Protein AF-A0A1F8SLE8-F1 (afdb_monomer_lite)

Sequence (257 aa):
MINSPIHPGHRVFILLFLVSILQPGIFSRSTKTYAHPLSWIRMNPLAKRTEYNPVQFARLENTQDTNQPTLLRYFTRLFGNDWLGADWVYIGLSDYRYPALDKNGQQLYVSDPLTGVKTAQWRYARFWTDPGPGLLKIGDTLWVWGFDAGAYTIYADSILVNLPVRVAPPADVTTSGNILSVMGQTLSILDAGGLKYTISVDPFTTFSFSAGEGLPRPREGLWLNISWLTGSTGLLGRYNGFHGAYHGILRLDFSRP

Structure (mmCIF, N/CA/C/O backbone):
data_AF-A0A1F8SLE8-F1
#
_entry.id   AF-A0A1F8SLE8-F1
#
loop_
_atom_site.group_PDB
_atom_site.id
_atom_site.type_symbol
_atom_site.label_atom_id
_atom_site.label_alt_id
_atom_site.label_comp_id
_atom_site.label_asym_id
_atom_site.label_entity_id
_atom_site.label_seq_id
_atom_site.pdbx_PDB_ins_code
_atom_site.Cartn_x
_atom_site.Cartn_y
_atom_site.Cartn_z
_atom_site.occupancy
_atom_site.B_iso_or_equiv
_atom_site.auth_seq_id
_atom_site.auth_comp_id
_atom_site.auth_asym_id
_atom_site.a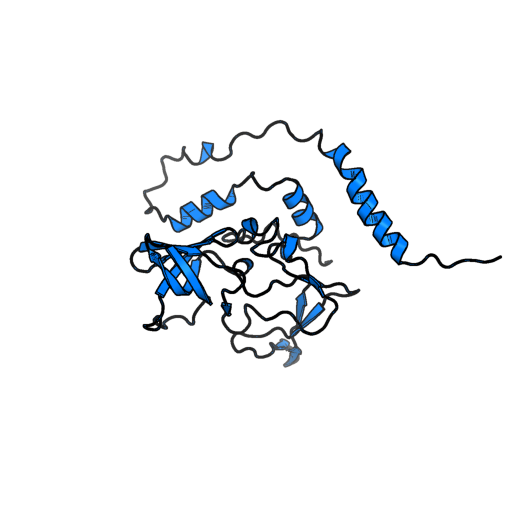uth_atom_id
_atom_site.pdbx_PDB_model_num
ATOM 1 N N . MET A 1 1 ? -53.608 12.449 22.627 1.00 39.53 1 MET A N 1
ATOM 2 C CA . MET A 1 1 ? -52.301 13.044 22.271 1.00 39.53 1 MET A CA 1
ATOM 3 C C . MET A 1 1 ? -51.453 11.938 21.668 1.00 39.53 1 MET A C 1
ATOM 5 O O . MET A 1 1 ? -51.150 10.987 22.374 1.00 39.53 1 MET A O 1
ATOM 9 N N . ILE A 1 2 ? -51.188 11.991 20.361 1.00 34.28 2 ILE A N 1
ATOM 10 C CA . ILE A 1 2 ? -50.414 10.975 19.633 1.00 34.28 2 ILE A CA 1
ATOM 11 C C . ILE A 1 2 ? -49.016 11.557 19.426 1.00 34.28 2 ILE A C 1
ATOM 13 O O . ILE A 1 2 ? -48.848 12.480 18.635 1.00 34.28 2 ILE A O 1
ATOM 17 N N . ASN A 1 3 ? -48.032 11.055 20.171 1.00 33.56 3 ASN A N 1
ATOM 18 C CA . ASN A 1 3 ? -46.626 11.385 19.956 1.00 33.56 3 ASN A CA 1
ATOM 19 C C . ASN A 1 3 ? -46.046 10.378 18.962 1.00 33.56 3 ASN A C 1
ATOM 21 O O . ASN A 1 3 ? -45.738 9.246 19.332 1.00 33.56 3 ASN A O 1
ATOM 25 N N . SER A 1 4 ? -45.910 10.784 17.701 1.00 33.31 4 SER A N 1
ATOM 26 C CA . SER A 1 4 ? -45.182 9.997 16.704 1.00 33.31 4 SER A CA 1
ATOM 27 C C . SER A 1 4 ? -43.675 10.053 16.989 1.00 33.31 4 SER A C 1
ATOM 29 O O . SER A 1 4 ? -43.129 11.150 17.143 1.00 33.31 4 SER A O 1
ATOM 31 N N . PRO A 1 5 ? -42.971 8.909 17.048 1.00 44.75 5 PRO A N 1
ATOM 32 C CA . PRO A 1 5 ? -41.527 8.891 17.213 1.00 44.75 5 PRO A CA 1
ATOM 33 C C . PRO A 1 5 ? -40.852 9.377 15.926 1.00 44.75 5 PRO A C 1
ATOM 35 O O . PRO A 1 5 ? -41.084 8.863 14.834 1.00 44.75 5 PRO A O 1
ATOM 38 N N . ILE A 1 6 ? -39.998 10.387 16.061 1.00 46.06 6 ILE A N 1
ATOM 39 C CA . ILE A 1 6 ? -39.170 10.891 14.964 1.00 46.06 6 ILE A CA 1
ATOM 40 C C . ILE A 1 6 ? -38.114 9.825 14.647 1.00 46.06 6 ILE A C 1
ATOM 42 O O . ILE A 1 6 ? -37.238 9.551 15.469 1.00 46.06 6 ILE A O 1
ATOM 46 N N . HIS A 1 7 ? -38.194 9.226 13.457 1.00 37.69 7 HIS A N 1
ATOM 47 C CA . HIS A 1 7 ? -37.245 8.210 13.008 1.00 37.69 7 HIS A CA 1
ATOM 48 C C . HIS A 1 7 ? -35.812 8.780 12.897 1.00 37.69 7 HIS A C 1
ATOM 50 O O . HIS A 1 7 ? -35.609 9.841 12.296 1.00 37.69 7 HIS A O 1
ATOM 56 N N . PRO A 1 8 ? -34.787 8.066 13.403 1.00 43.47 8 PRO A N 1
ATOM 57 C CA . PRO A 1 8 ? -33.395 8.531 13.419 1.00 43.47 8 PRO A CA 1
ATOM 58 C C . PRO A 1 8 ? -32.800 8.783 12.020 1.00 43.47 8 PRO A C 1
ATOM 60 O O . PRO A 1 8 ? -31.870 9.577 11.889 1.00 43.47 8 PRO A O 1
ATOM 63 N N . GLY A 1 9 ? -33.380 8.200 10.963 1.00 38.81 9 GLY A N 1
ATOM 64 C CA . GLY A 1 9 ? -32.944 8.406 9.576 1.00 38.81 9 GLY A CA 1
ATOM 65 C C . GLY A 1 9 ? -33.098 9.843 9.059 1.00 38.81 9 GLY A C 1
ATOM 66 O O . GLY A 1 9 ? -32.319 10.272 8.212 1.00 38.81 9 GLY A O 1
ATOM 67 N N . HIS A 1 10 ? -34.037 10.633 9.592 1.00 37.00 10 HIS A N 1
ATOM 68 C CA . HIS A 1 10 ? -34.233 12.022 9.147 1.00 37.00 10 HIS A CA 1
ATOM 69 C C . HIS A 1 10 ? -33.152 12.985 9.658 1.00 37.00 10 HIS A C 1
ATOM 71 O O . HIS A 1 10 ? -32.868 13.989 9.011 1.00 37.00 10 HIS A O 1
ATOM 77 N N . ARG A 1 11 ? -32.490 12.680 10.781 1.00 40.25 11 ARG A N 1
ATOM 78 C CA . ARG A 1 11 ? -31.466 13.570 11.360 1.00 40.25 11 ARG A CA 1
ATOM 79 C C . ARG A 1 11 ? -30.139 13.525 10.599 1.00 40.25 11 ARG A C 1
ATOM 81 O O . ARG A 1 11 ? -29.471 14.547 10.493 1.00 40.25 11 ARG A O 1
ATOM 88 N N . VAL A 1 12 ? -29.786 12.371 10.031 1.00 47.88 12 VAL A N 1
ATOM 89 C CA . VAL A 1 12 ? -28.541 12.197 9.261 1.00 47.88 12 VAL A CA 1
ATOM 90 C C . VAL A 1 12 ? -28.630 12.905 7.906 1.00 47.88 12 VAL A C 1
ATOM 92 O O . VAL A 1 12 ? -27.686 13.580 7.498 1.00 47.88 12 VAL A O 1
ATOM 95 N N . PHE A 1 13 ? -29.792 12.832 7.250 1.00 44.84 13 PHE A N 1
ATOM 96 C CA . PHE A 1 13 ? -30.024 13.509 5.972 1.00 44.84 13 PHE A CA 1
ATOM 97 C C . PHE A 1 13 ? -29.995 15.037 6.100 1.00 44.84 13 PHE A C 1
ATOM 99 O O . PHE A 1 13 ? -29.397 15.710 5.265 1.00 44.84 13 PHE A O 1
ATOM 106 N N . ILE A 1 14 ? -30.565 15.588 7.177 1.00 49.22 14 ILE A N 1
ATOM 107 C CA . ILE A 1 14 ? -30.554 17.035 7.439 1.00 49.22 14 ILE A CA 1
ATOM 108 C C . ILE A 1 14 ? -29.124 17.543 7.667 1.00 49.22 14 ILE A C 1
ATOM 110 O O . ILE A 1 14 ? -28.782 18.614 7.175 1.00 49.22 14 ILE A O 1
ATOM 114 N N . LEU A 1 15 ? -28.265 16.774 8.347 1.00 41.50 15 LEU A N 1
ATOM 115 C CA . LEU A 1 15 ? -26.885 17.185 8.623 1.00 41.50 15 LEU A CA 1
ATOM 116 C C . LEU A 1 15 ? -26.021 17.217 7.352 1.00 41.50 15 LEU A C 1
ATOM 118 O O . LEU A 1 15 ? -25.317 18.197 7.118 1.00 41.50 15 LEU A O 1
ATOM 122 N N . LEU A 1 16 ? -26.107 16.180 6.510 1.00 46.34 16 LEU A N 1
ATOM 123 C CA . LEU A 1 16 ? -25.377 16.125 5.238 1.00 46.34 16 LEU A CA 1
ATOM 124 C C . LEU A 1 16 ? -25.836 17.235 4.283 1.00 46.34 16 LEU A C 1
ATOM 126 O O . LEU A 1 16 ? -25.001 17.903 3.679 1.00 46.34 16 LEU A O 1
ATOM 130 N N . PHE A 1 17 ? -27.143 17.500 4.221 1.00 48.59 17 PHE A N 1
ATOM 131 C CA . PHE A 1 17 ? -27.716 18.540 3.366 1.00 48.59 17 PHE A CA 1
ATOM 132 C C . PHE A 1 17 ? -27.373 19.966 3.843 1.00 48.59 17 PHE A C 1
ATOM 134 O O . PHE A 1 17 ? -27.063 20.834 3.026 1.00 48.59 17 PHE A O 1
ATOM 141 N N . LEU A 1 18 ? -27.339 20.217 5.160 1.00 43.94 18 LEU A N 1
ATOM 142 C CA . LEU A 1 18 ? -26.910 21.507 5.726 1.00 43.94 18 LEU A CA 1
ATOM 143 C C . LEU A 1 18 ? -25.427 21.796 5.472 1.00 43.94 18 LEU A C 1
ATOM 145 O O . LEU A 1 18 ? -25.072 22.939 5.181 1.00 43.94 18 LEU A O 1
ATOM 149 N N . VAL A 1 19 ? -24.568 20.774 5.535 1.00 50.91 19 VAL A N 1
ATOM 150 C CA . VAL A 1 19 ? -23.141 20.915 5.204 1.00 50.91 19 VAL A CA 1
ATOM 151 C C . VAL A 1 19 ? -22.957 21.245 3.719 1.00 50.91 19 VAL A C 1
ATOM 153 O O . VAL A 1 19 ? -22.107 22.070 3.392 1.00 50.91 19 VAL A O 1
ATOM 156 N N . SER A 1 20 ? -23.785 20.693 2.826 1.00 52.31 20 SER A N 1
ATOM 157 C CA . SER A 1 20 ? -23.741 21.015 1.393 1.00 52.31 20 SER A CA 1
ATOM 158 C C . SER A 1 20 ? -24.215 22.440 1.067 1.00 52.31 20 SER A C 1
ATOM 160 O O . SER A 1 20 ? -23.665 23.070 0.167 1.00 52.31 20 SER A O 1
ATOM 162 N N . ILE A 1 21 ? -25.202 22.981 1.795 1.00 52.47 21 ILE A N 1
ATOM 163 C CA . ILE A 1 21 ? -25.779 24.313 1.513 1.00 52.47 21 ILE A CA 1
ATOM 164 C C . ILE A 1 21 ? -24.972 25.460 2.140 1.00 52.47 21 ILE A C 1
ATOM 166 O O . ILE A 1 21 ? -24.916 26.549 1.572 1.00 52.47 21 ILE A O 1
ATOM 170 N N . LEU A 1 22 ? -24.302 25.247 3.277 1.00 43.12 22 LEU A N 1
ATOM 171 C CA . LEU A 1 22 ? -23.530 26.303 3.955 1.00 43.12 22 LEU A CA 1
ATOM 172 C C . LEU A 1 22 ? -22.144 26.574 3.339 1.00 43.12 22 LEU A C 1
ATOM 174 O O . LEU A 1 22 ? -21.485 27.544 3.716 1.00 43.12 22 LEU A O 1
ATOM 178 N N . GLN A 1 23 ? -21.687 25.759 2.386 1.00 52.03 23 GLN A N 1
ATOM 179 C CA . GLN A 1 23 ? -20.335 25.866 1.832 1.00 52.03 23 GLN A CA 1
ATOM 180 C C . GLN A 1 23 ? -20.062 27.104 0.953 1.00 52.03 23 GLN A C 1
ATOM 182 O O . GLN A 1 23 ? -18.995 27.689 1.136 1.00 52.03 23 GLN A O 1
ATOM 187 N N . PRO A 1 24 ? -20.947 27.601 0.064 1.00 47.47 24 PRO A N 1
ATOM 188 C CA . PRO A 1 24 ? -20.568 28.675 -0.866 1.00 47.47 24 PRO A CA 1
ATOM 189 C C . PRO A 1 24 ? -20.239 30.023 -0.195 1.00 47.47 24 PRO A C 1
ATOM 191 O O . PRO A 1 24 ? -19.435 30.791 -0.719 1.00 47.47 24 PRO A O 1
ATOM 194 N N . GLY A 1 25 ? -20.821 30.319 0.975 1.00 39.56 25 GLY A N 1
ATOM 195 C CA . GLY A 1 25 ? -20.715 31.639 1.617 1.00 39.56 25 GLY A CA 1
ATOM 196 C C . GLY A 1 25 ? -19.370 31.942 2.289 1.00 39.56 25 GLY A C 1
ATOM 197 O O . GLY A 1 25 ? -19.003 33.106 2.439 1.00 39.56 25 GLY A O 1
ATOM 198 N N . ILE A 1 26 ? -18.604 30.916 2.671 1.00 47.62 26 ILE A N 1
ATOM 199 C CA . ILE A 1 26 ? -17.339 31.080 3.412 1.00 47.62 26 ILE A CA 1
ATOM 200 C C . ILE A 1 26 ? -16.136 31.215 2.452 1.00 47.62 26 ILE A C 1
ATOM 202 O O . ILE A 1 26 ? -15.128 31.834 2.797 1.00 47.62 26 ILE A O 1
ATOM 206 N N . PHE A 1 27 ? -16.246 30.724 1.212 1.00 44.50 27 PHE A N 1
ATOM 207 C CA . PHE A 1 27 ? -15.123 30.643 0.264 1.00 44.50 27 PHE A CA 1
ATOM 208 C C . PHE A 1 27 ? -14.735 31.957 -0.432 1.00 44.50 27 PHE A C 1
ATOM 210 O O . PHE A 1 27 ? -13.647 32.044 -0.996 1.00 44.50 27 PHE A O 1
ATOM 217 N N . SER A 1 28 ? -15.549 33.013 -0.360 1.00 42.19 28 SER A N 1
ATOM 218 C CA . SER A 1 28 ? -15.249 34.274 -1.060 1.00 42.19 28 SER A CA 1
ATOM 219 C C . SER A 1 28 ? -14.203 35.168 -0.365 1.00 42.19 28 SER A C 1
ATOM 221 O O . SER A 1 28 ? -13.836 36.199 -0.930 1.00 42.19 28 SER A O 1
ATOM 223 N N . ARG A 1 29 ? -13.725 34.845 0.849 1.00 40.16 29 ARG A N 1
ATOM 224 C CA . ARG A 1 29 ? -12.896 35.777 1.650 1.00 40.16 29 ARG A CA 1
ATOM 225 C C . ARG A 1 29 ? -11.402 35.445 1.798 1.00 40.16 29 ARG A C 1
ATOM 227 O O . ARG A 1 29 ? -10.699 36.285 2.346 1.00 40.16 29 ARG A O 1
ATOM 234 N N . SER A 1 30 ? -10.875 34.312 1.314 1.00 39.47 30 SER A N 1
ATOM 235 C CA . SER A 1 30 ? -9.497 33.884 1.667 1.00 39.47 30 SER A CA 1
ATOM 236 C C . SER A 1 30 ? -8.454 33.815 0.535 1.00 39.47 30 SER A C 1
ATOM 238 O O . SER A 1 30 ? -7.412 33.196 0.728 1.00 39.47 30 SER A O 1
ATOM 240 N N . THR A 1 31 ? -8.681 34.399 -0.644 1.00 42.25 31 THR A N 1
ATOM 241 C CA . THR A 1 31 ? -7.819 34.173 -1.831 1.00 42.25 31 THR A CA 1
ATOM 242 C C . THR A 1 31 ? -6.819 35.282 -2.168 1.00 42.25 31 THR A C 1
ATOM 244 O O . THR A 1 31 ? -6.331 35.333 -3.295 1.00 42.25 31 THR A O 1
ATOM 247 N N . LYS A 1 32 ? -6.445 36.169 -1.238 1.00 37.06 32 LYS A N 1
ATOM 248 C CA . LYS A 1 32 ? -5.417 37.187 -1.526 1.00 37.06 32 LYS A CA 1
ATOM 249 C C . LYS A 1 32 ? -4.181 37.009 -0.640 1.00 37.06 32 LYS A C 1
ATOM 251 O O . LYS A 1 32 ? -4.291 36.968 0.577 1.00 37.06 32 LYS A O 1
ATOM 256 N N . THR A 1 33 ? -3.036 36.925 -1.331 1.00 39.56 33 THR A N 1
ATOM 257 C CA . THR A 1 33 ? -1.616 36.920 -0.913 1.00 39.56 33 THR A CA 1
ATOM 258 C C . THR A 1 33 ? -1.008 35.646 -0.318 1.00 39.56 33 THR A C 1
ATOM 260 O O . THR A 1 33 ? -1.096 35.441 0.882 1.00 39.56 33 THR A O 1
ATOM 263 N N . TYR A 1 34 ? -0.242 34.902 -1.136 1.00 36.03 34 TYR A N 1
ATOM 264 C CA . TYR A 1 34 ? 0.979 34.201 -0.700 1.00 36.03 34 TYR A CA 1
ATOM 265 C C . TYR A 1 34 ? 2.045 34.210 -1.812 1.00 36.03 34 TYR A C 1
ATOM 267 O O . TYR A 1 34 ? 1.779 33.823 -2.947 1.00 36.03 34 TYR A O 1
ATOM 275 N N . ALA A 1 35 ? 3.244 34.692 -1.471 1.00 36.69 35 ALA A N 1
ATOM 276 C CA . ALA A 1 35 ? 4.451 34.640 -2.294 1.00 36.69 35 ALA A CA 1
ATOM 277 C C . ALA A 1 35 ? 5.092 33.237 -2.252 1.00 36.69 35 ALA A C 1
ATOM 279 O O . ALA A 1 35 ? 4.948 32.520 -1.263 1.00 36.69 35 ALA A O 1
ATOM 280 N N . HIS A 1 36 ? 5.814 32.854 -3.314 1.00 37.88 36 HIS A N 1
ATOM 281 C CA . HIS A 1 36 ? 6.444 31.533 -3.458 1.00 37.88 36 HIS A CA 1
ATOM 282 C C . HIS A 1 36 ? 7.513 31.260 -2.366 1.00 37.88 36 HIS A C 1
ATOM 284 O O . HIS A 1 36 ? 8.513 31.986 -2.305 1.00 37.88 36 HIS A O 1
ATOM 290 N N . PRO A 1 37 ? 7.383 30.182 -1.565 1.00 42.16 37 PRO A N 1
ATOM 291 C CA . PRO A 1 37 ? 8.273 29.887 -0.432 1.00 42.16 37 PRO A CA 1
ATOM 292 C C . PRO A 1 37 ? 9.642 29.277 -0.807 1.00 42.16 37 PRO A C 1
ATOM 294 O O . PRO A 1 37 ? 10.468 29.037 0.069 1.00 42.16 37 PRO A O 1
ATOM 297 N N . LEU A 1 38 ? 9.926 29.041 -2.096 1.00 38.22 38 LEU A N 1
ATOM 298 C CA . LEU A 1 38 ? 11.199 28.461 -2.574 1.00 38.22 38 LEU A CA 1
ATOM 299 C C . LEU A 1 38 ? 12.291 29.484 -2.908 1.00 38.22 38 LEU A C 1
ATOM 301 O O . LEU A 1 38 ? 13.415 29.104 -3.240 1.00 38.22 38 LEU A O 1
ATOM 305 N N . SER A 1 39 ? 11.999 30.781 -2.815 1.00 42.62 39 SER A N 1
ATOM 306 C CA . SER A 1 39 ? 12.971 31.833 -3.136 1.00 42.62 39 SER A CA 1
ATOM 307 C C . SER A 1 39 ? 14.147 31.902 -2.146 1.00 42.62 39 SER A C 1
ATOM 309 O O . SER A 1 39 ? 15.202 32.424 -2.496 1.00 42.62 39 SER A O 1
ATOM 311 N N . TRP A 1 40 ? 14.022 31.311 -0.952 1.00 38.53 40 TRP A N 1
ATOM 312 C CA . TRP A 1 40 ? 15.033 31.398 0.113 1.00 38.53 40 TRP A CA 1
ATOM 313 C C . TRP A 1 40 ? 16.092 30.287 0.075 1.00 38.53 40 TRP A C 1
ATOM 315 O O . TRP A 1 40 ? 17.215 30.490 0.531 1.00 38.53 40 TRP A O 1
ATOM 325 N N . ILE A 1 41 ? 15.784 29.126 -0.517 1.00 43.50 41 ILE A N 1
ATOM 326 C CA . ILE A 1 41 ? 16.711 27.975 -0.563 1.00 43.50 41 ILE A CA 1
ATOM 327 C C . ILE A 1 41 ? 17.833 28.186 -1.600 1.00 43.50 41 ILE A C 1
ATOM 329 O O . ILE A 1 41 ? 18.896 27.579 -1.506 1.00 43.50 41 ILE A O 1
ATOM 333 N N . ARG A 1 42 ? 17.663 29.117 -2.548 1.00 45.03 42 ARG A N 1
ATOM 334 C CA . ARG A 1 42 ? 18.683 29.447 -3.561 1.00 45.03 42 ARG A CA 1
ATOM 335 C C . ARG A 1 42 ? 19.787 30.398 -3.072 1.00 45.03 42 ARG A C 1
ATOM 337 O O . ARG A 1 42 ? 20.698 30.685 -3.840 1.00 45.03 42 ARG A O 1
ATOM 344 N N . MET A 1 43 ? 19.728 30.890 -1.831 1.00 33.00 43 MET A N 1
ATOM 345 C CA . MET A 1 43 ? 20.603 31.968 -1.339 1.00 33.00 43 MET A CA 1
ATOM 346 C C . MET A 1 43 ? 21.496 31.575 -0.152 1.00 33.00 43 MET A C 1
ATOM 348 O O . MET A 1 43 ? 21.823 32.431 0.665 1.00 33.00 43 MET A O 1
ATOM 352 N N . ASN A 1 44 ? 21.920 30.311 -0.035 1.00 34.56 44 ASN A N 1
ATOM 353 C CA . ASN A 1 44 ? 22.912 29.936 0.980 1.00 34.56 44 ASN A CA 1
ATOM 354 C C . ASN A 1 44 ? 24.265 29.550 0.339 1.00 34.56 44 ASN A C 1
ATOM 356 O O . ASN A 1 44 ? 24.418 28.415 -0.114 1.00 34.56 44 ASN A O 1
ATOM 360 N N . PRO A 1 45 ? 25.262 30.458 0.297 1.00 40.59 45 PRO A N 1
ATOM 361 C CA . PRO A 1 45 ? 26.569 30.201 -0.314 1.00 40.59 45 PRO A CA 1
ATOM 362 C C . PRO A 1 45 ? 27.491 29.288 0.518 1.00 40.59 45 PRO A C 1
ATOM 364 O O . PRO A 1 45 ? 28.616 29.024 0.102 1.00 40.59 45 PRO A O 1
ATOM 367 N N . LEU A 1 46 ? 27.050 28.807 1.690 1.00 37.50 46 LEU A N 1
ATOM 368 C CA . LEU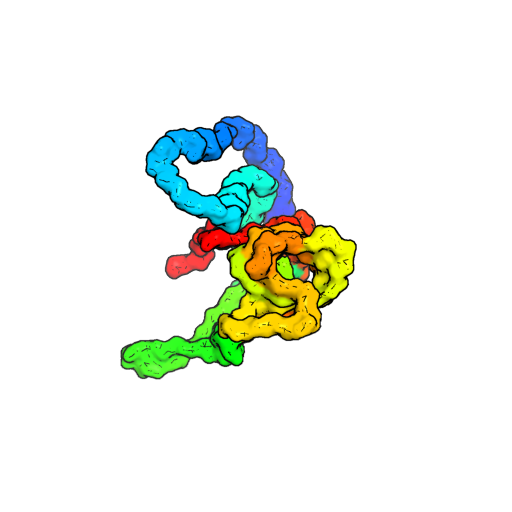 A 1 46 ? 27.885 28.060 2.645 1.00 37.50 46 LEU A CA 1
ATOM 369 C C . LEU A 1 46 ? 27.599 26.549 2.716 1.00 37.50 46 LEU A C 1
ATOM 371 O O . LEU A 1 46 ? 28.282 25.831 3.449 1.00 37.50 46 LEU A O 1
ATOM 375 N N . ALA A 1 47 ? 26.636 26.029 1.951 1.00 43.38 47 ALA A N 1
ATOM 376 C CA . ALA A 1 47 ? 26.389 24.590 1.891 1.00 43.38 47 ALA A CA 1
ATOM 377 C C . ALA A 1 47 ? 27.467 23.905 1.030 1.00 43.38 47 ALA A C 1
ATOM 379 O O . ALA A 1 47 ? 27.399 23.887 -0.199 1.00 43.38 47 ALA A O 1
ATOM 380 N N . LYS A 1 48 ? 28.497 23.352 1.685 1.00 41.47 48 LYS A N 1
ATOM 381 C CA . LYS A 1 48 ? 29.486 22.460 1.059 1.00 41.47 48 LYS A CA 1
ATOM 382 C C . LYS A 1 48 ? 28.764 21.380 0.247 1.00 41.47 48 LYS A C 1
ATOM 384 O O . LYS A 1 48 ? 27.879 20.718 0.784 1.00 41.47 48 LYS A O 1
ATOM 389 N N . ARG A 1 49 ? 29.193 21.209 -1.014 1.00 44.41 49 ARG A N 1
ATOM 390 C CA . ARG A 1 49 ? 28.803 20.155 -1.971 1.00 44.41 49 ARG A CA 1
ATOM 391 C C . ARG A 1 49 ? 28.658 18.795 -1.277 1.00 44.41 49 ARG A C 1
ATOM 393 O O . ARG A 1 49 ? 29.616 18.040 -1.174 1.00 44.41 49 ARG A O 1
ATOM 400 N N . THR A 1 50 ? 27.464 18.503 -0.786 1.00 44.69 50 THR A N 1
ATOM 401 C CA . THR A 1 50 ? 27.028 17.150 -0.455 1.00 44.69 50 THR A CA 1
ATOM 402 C C . THR A 1 50 ? 26.433 16.610 -1.744 1.00 44.69 50 THR A C 1
ATOM 404 O O . THR A 1 50 ? 25.668 17.316 -2.404 1.00 44.69 50 THR A O 1
ATOM 407 N N . GLU A 1 51 ? 26.874 15.428 -2.165 1.00 51.62 51 GLU A N 1
ATOM 408 C CA . GLU A 1 51 ? 26.420 14.823 -3.413 1.00 51.62 51 GLU A CA 1
ATOM 409 C C . GLU A 1 51 ? 24.894 14.784 -3.475 1.00 51.62 51 GLU A C 1
ATOM 411 O O . GLU A 1 51 ? 24.190 14.451 -2.521 1.00 51.62 51 GLU A O 1
ATOM 416 N N . TYR A 1 52 ? 24.407 15.213 -4.627 1.00 49.72 52 TYR A N 1
ATOM 417 C CA . TYR A 1 52 ? 23.010 15.429 -4.926 1.00 49.72 52 TYR A CA 1
ATOM 418 C C . TYR A 1 52 ? 22.285 14.078 -4.922 1.00 49.72 52 TYR A C 1
ATOM 420 O O . TYR A 1 52 ? 22.433 13.305 -5.864 1.00 49.72 52 TYR A O 1
ATOM 428 N N . ASN A 1 53 ? 21.521 13.764 -3.869 1.00 61.00 53 ASN A N 1
ATOM 429 C CA . ASN A 1 53 ? 20.688 12.563 -3.854 1.00 61.00 53 ASN A CA 1
ATOM 430 C C . ASN A 1 53 ? 19.327 12.884 -4.506 1.00 61.00 53 ASN A C 1
ATOM 432 O O . ASN A 1 53 ? 18.486 13.525 -3.864 1.00 61.00 53 ASN A O 1
ATOM 436 N N . PRO A 1 54 ? 19.064 12.436 -5.748 1.00 55.34 54 PRO A N 1
ATOM 437 C CA . PRO A 1 54 ? 17.806 12.717 -6.439 1.00 55.34 54 PRO A CA 1
ATOM 438 C C . PRO A 1 54 ? 16.580 12.183 -5.684 1.00 55.34 54 PRO A C 1
ATOM 440 O O . PRO A 1 54 ? 15.503 12.757 -5.808 1.00 55.34 54 PRO A O 1
ATOM 443 N N . VAL A 1 55 ? 16.732 11.153 -4.840 1.00 55.06 55 VAL A N 1
ATOM 444 C CA . VAL A 1 55 ? 15.658 10.649 -3.966 1.00 55.06 55 VAL A CA 1
ATOM 445 C C . VAL A 1 55 ? 15.323 11.664 -2.870 1.00 55.06 55 VAL A C 1
ATOM 447 O O . VAL A 1 55 ? 14.158 11.851 -2.537 1.00 55.06 55 VAL A O 1
ATOM 450 N N . GLN A 1 56 ? 16.317 12.361 -2.314 1.00 50.78 56 GLN A N 1
ATOM 451 C CA . GLN A 1 56 ? 16.088 13.399 -1.301 1.00 50.78 56 GLN A CA 1
ATOM 452 C C . GLN A 1 56 ? 15.506 14.683 -1.901 1.00 50.78 56 GLN A C 1
ATOM 454 O O . GLN A 1 56 ? 14.682 15.329 -1.262 1.00 50.78 56 GLN A O 1
ATOM 459 N N . PHE A 1 57 ? 15.881 15.033 -3.133 1.00 51.22 57 PHE A N 1
ATOM 460 C CA . PHE A 1 57 ? 15.316 16.193 -3.826 1.00 51.22 57 PHE A CA 1
ATOM 461 C C . PHE A 1 57 ? 13.869 15.946 -4.278 1.00 51.22 57 PHE A C 1
ATOM 463 O O . PHE A 1 57 ? 12.999 16.768 -3.994 1.00 51.22 57 PHE A O 1
ATOM 470 N N . ALA A 1 58 ? 13.577 14.768 -4.843 1.00 53.81 58 ALA A N 1
ATOM 471 C CA . ALA A 1 58 ? 12.206 14.339 -5.123 1.00 53.81 58 ALA A CA 1
ATOM 472 C C . ALA A 1 58 ? 11.342 14.302 -3.847 1.00 53.81 58 ALA A C 1
ATOM 474 O O . ALA A 1 58 ? 10.171 14.669 -3.884 1.00 53.81 58 ALA A O 1
ATOM 475 N N . ARG A 1 59 ? 11.924 13.938 -2.690 1.00 51.00 59 ARG A N 1
ATOM 476 C CA . ARG A 1 59 ? 11.252 14.050 -1.381 1.00 51.00 59 ARG A CA 1
ATOM 477 C C . ARG A 1 59 ? 10.919 15.499 -1.005 1.00 51.00 59 ARG A C 1
ATOM 479 O O . ARG A 1 59 ? 9.883 15.707 -0.392 1.00 51.00 59 ARG A O 1
ATOM 486 N N . LEU A 1 60 ? 11.756 16.485 -1.344 1.00 42.84 60 LEU A N 1
ATOM 487 C CA . LEU A 1 60 ? 11.542 17.897 -0.993 1.00 42.84 60 LEU A CA 1
ATOM 488 C C . LEU A 1 60 ? 10.534 18.597 -1.919 1.00 42.84 60 LEU A C 1
ATOM 490 O O . LEU A 1 60 ? 9.650 19.293 -1.422 1.00 42.84 60 LEU A O 1
ATOM 494 N N . GLU A 1 61 ? 10.592 18.382 -3.235 1.00 44.72 61 GLU A N 1
ATOM 495 C CA . GLU A 1 61 ? 9.643 19.000 -4.182 1.00 44.72 61 GLU A CA 1
ATOM 496 C C . GLU A 1 61 ? 8.194 18.540 -3.950 1.00 44.72 61 GLU A C 1
ATOM 498 O O . GLU A 1 61 ? 7.270 19.346 -4.040 1.00 44.72 61 GLU A O 1
ATOM 503 N N . ASN A 1 62 ? 7.989 17.286 -3.533 1.00 48.53 62 ASN A N 1
ATOM 504 C CA . ASN A 1 62 ? 6.657 16.737 -3.252 1.00 48.53 62 ASN A CA 1
ATOM 505 C C . ASN A 1 62 ? 6.029 17.272 -1.943 1.00 48.53 62 ASN A C 1
ATOM 507 O O . ASN A 1 62 ? 4.820 17.177 -1.739 1.00 48.53 62 ASN A O 1
ATOM 511 N N . THR A 1 63 ? 6.830 17.839 -1.028 1.00 46.03 63 THR A N 1
ATOM 512 C CA . THR A 1 63 ? 6.340 18.317 0.285 1.00 46.03 63 THR A CA 1
ATOM 513 C C . THR A 1 63 ? 5.707 19.703 0.267 1.00 46.03 63 THR A C 1
ATOM 515 O O . THR A 1 63 ? 5.002 20.060 1.211 1.00 46.03 63 THR A O 1
ATOM 518 N N . GLN A 1 64 ? 5.933 20.493 -0.781 1.00 46.12 64 GLN A N 1
ATOM 519 C CA . GLN A 1 64 ? 5.545 21.906 -0.813 1.00 46.12 64 GLN A CA 1
ATOM 520 C C . GLN A 1 64 ? 4.305 22.193 -1.657 1.00 46.12 64 GLN A C 1
ATOM 522 O O . GLN A 1 64 ? 4.021 23.351 -1.990 1.00 46.12 64 GLN A O 1
ATOM 527 N N . ASP A 1 65 ? 3.551 21.146 -1.989 1.00 48.06 65 ASP A N 1
ATOM 528 C CA . ASP A 1 65 ? 2.499 21.261 -2.974 1.00 48.06 65 ASP A CA 1
ATOM 529 C C . ASP A 1 65 ? 1.258 21.942 -2.385 1.00 48.06 65 ASP A C 1
ATOM 531 O O . ASP A 1 65 ? 0.321 21.357 -1.837 1.00 48.06 65 ASP A O 1
ATOM 535 N N . THR A 1 66 ? 1.254 23.259 -2.565 1.00 50.28 66 THR A N 1
ATOM 536 C CA . THR A 1 66 ? 0.149 24.187 -2.307 1.00 50.28 66 THR A CA 1
ATOM 537 C C . THR A 1 66 ? -1.041 23.905 -3.253 1.00 50.28 66 THR A C 1
ATOM 539 O O . THR A 1 66 ? -2.060 24.589 -3.196 1.00 50.28 66 THR A O 1
ATOM 542 N N . ASN A 1 67 ? -0.950 22.851 -4.069 1.00 55.09 67 ASN A N 1
ATOM 543 C CA . ASN A 1 67 ? -1.847 22.487 -5.160 1.00 55.09 67 ASN A CA 1
ATOM 544 C C . ASN A 1 67 ? -2.936 21.467 -4.793 1.00 55.09 67 ASN A C 1
ATOM 546 O O . ASN A 1 67 ? -3.739 21.101 -5.652 1.00 55.09 67 ASN A O 1
ATOM 550 N N . GLN A 1 68 ? -3.026 21.011 -3.536 1.00 59.50 68 GLN A N 1
ATOM 551 C CA . GLN A 1 68 ? -4.181 20.203 -3.132 1.00 59.50 68 GLN A CA 1
ATOM 552 C C . GLN A 1 68 ? -5.478 21.017 -3.278 1.00 59.50 68 GLN A C 1
ATOM 554 O O . GLN A 1 68 ? -5.554 22.114 -2.703 1.00 59.50 68 GLN A O 1
ATOM 559 N N . PRO A 1 69 ? -6.507 20.491 -3.978 1.00 66.31 69 PRO A N 1
ATOM 560 C CA . PRO A 1 69 ? -7.800 21.151 -4.094 1.00 66.31 69 PRO A CA 1
ATOM 561 C C . PRO A 1 69 ? -8.350 21.497 -2.710 1.00 66.31 69 PRO A C 1
ATOM 563 O O . PRO A 1 69 ? -8.277 20.687 -1.786 1.00 66.31 69 PRO A O 1
ATOM 566 N N . THR A 1 70 ? -8.936 22.683 -2.554 1.00 72.19 70 THR A N 1
ATOM 567 C CA . THR A 1 70 ? -9.442 23.172 -1.258 1.00 72.19 70 THR A CA 1
ATOM 568 C C . THR A 1 70 ? -10.413 22.195 -0.590 1.00 72.19 70 THR A C 1
ATOM 570 O O . THR A 1 70 ? -10.410 22.051 0.632 1.00 72.19 70 THR A O 1
ATOM 573 N N . LEU A 1 71 ? -11.198 21.474 -1.395 1.00 66.44 71 LEU A N 1
ATOM 574 C CA . LEU A 1 71 ? -12.112 20.436 -0.928 1.00 66.44 71 LEU A CA 1
ATOM 575 C C . LEU A 1 71 ? -11.375 19.278 -0.232 1.00 66.44 71 LEU A C 1
ATOM 577 O O . LEU A 1 71 ? -11.799 18.848 0.836 1.00 66.44 71 LEU A O 1
ATOM 581 N N . LEU A 1 72 ? -10.243 18.822 -0.784 1.00 65.56 72 LEU A N 1
ATOM 582 C CA . LEU A 1 72 ? -9.428 17.757 -0.193 1.00 65.56 72 LEU A CA 1
ATOM 583 C C . LEU A 1 72 ? -8.923 18.179 1.189 1.00 65.56 72 LEU A C 1
ATOM 585 O O . LEU A 1 72 ? -9.121 17.459 2.159 1.00 65.56 72 LEU A O 1
ATOM 589 N N . ARG A 1 73 ? -8.405 19.408 1.304 1.00 69.19 73 ARG A N 1
ATOM 590 C CA . ARG A 1 73 ? -7.962 19.974 2.590 1.00 69.19 73 ARG A CA 1
ATOM 591 C C . ARG A 1 73 ? -9.080 20.005 3.635 1.00 69.19 73 ARG A C 1
ATOM 593 O O . ARG A 1 73 ? -8.818 19.800 4.818 1.00 69.19 73 ARG A O 1
ATOM 600 N N . TYR A 1 74 ? -10.318 20.272 3.216 1.00 69.56 74 TYR A N 1
ATOM 601 C CA . TYR A 1 74 ? -11.476 20.272 4.110 1.00 69.56 74 TYR A CA 1
ATOM 602 C C . TYR A 1 74 ? -11.811 18.862 4.617 1.00 69.56 74 TYR A C 1
ATOM 604 O O . TYR A 1 74 ? -11.962 18.676 5.823 1.00 69.56 74 TYR A O 1
ATOM 612 N N . PHE A 1 75 ? -11.859 17.863 3.730 1.00 66.19 75 PHE A N 1
ATOM 613 C CA . PHE A 1 75 ? -12.099 16.467 4.118 1.00 66.19 75 PHE A CA 1
ATOM 614 C C . PHE A 1 75 ? -10.993 15.918 5.025 1.00 66.19 75 PHE A C 1
ATOM 616 O O . PHE A 1 75 ? -11.280 15.368 6.084 1.00 66.19 75 PHE A O 1
ATOM 623 N N . THR A 1 76 ? -9.735 16.164 4.673 1.00 67.81 76 THR A N 1
ATOM 624 C CA . THR A 1 76 ? -8.540 15.886 5.481 1.00 67.81 76 THR A CA 1
ATOM 625 C C . THR A 1 76 ? -8.639 16.491 6.888 1.00 67.81 76 THR A C 1
ATOM 627 O O . THR A 1 76 ? -8.291 15.855 7.878 1.00 67.81 76 THR A O 1
ATOM 630 N N . ARG A 1 77 ? -9.177 17.710 7.016 1.00 69.00 77 ARG A N 1
ATOM 631 C CA . ARG A 1 77 ? -9.390 18.348 8.323 1.00 69.00 77 ARG A CA 1
ATOM 632 C C . ARG A 1 77 ? -10.524 17.708 9.131 1.00 69.00 77 ARG A C 1
ATOM 634 O O . ARG A 1 77 ? -10.442 17.693 10.354 1.00 69.00 77 ARG A O 1
ATOM 641 N N . LEU A 1 78 ? -11.584 17.239 8.475 1.00 66.44 78 LEU A N 1
ATOM 642 C CA . LEU A 1 78 ? -12.754 16.657 9.141 1.00 66.44 78 LEU A CA 1
ATOM 643 C C . LEU A 1 78 ? -12.539 15.210 9.587 1.00 66.44 78 LEU A C 1
ATOM 645 O O . LEU A 1 78 ? -12.952 14.844 10.683 1.00 66.44 78 LEU A O 1
ATOM 649 N N . PHE A 1 79 ? -11.930 14.392 8.732 1.00 65.75 79 PHE A N 1
ATOM 650 C CA . PHE A 1 79 ? -11.852 12.940 8.911 1.00 65.75 79 PHE A CA 1
ATOM 651 C C . PHE A 1 79 ? -10.461 12.460 9.341 1.00 65.75 79 PHE A C 1
ATOM 653 O O . PHE A 1 79 ? -10.248 11.262 9.507 1.00 65.75 79 PHE A O 1
ATOM 660 N N . GLY A 1 80 ? -9.522 13.388 9.540 1.00 67.75 80 GLY A N 1
ATOM 661 C CA . GLY A 1 80 ? -8.113 13.065 9.720 1.00 67.75 80 GLY A CA 1
ATOM 662 C C . GLY A 1 80 ? -7.477 12.657 8.395 1.00 67.75 80 GLY A C 1
ATOM 663 O O . GLY A 1 80 ? -7.999 12.959 7.326 1.00 67.75 80 GLY A O 1
ATOM 664 N N . ASN A 1 81 ? -6.340 11.973 8.456 1.00 63.31 81 ASN A N 1
ATOM 665 C CA . ASN A 1 81 ? -5.575 11.599 7.255 1.00 63.31 81 ASN A CA 1
ATOM 666 C C . ASN A 1 81 ? -5.625 10.116 6.944 1.00 63.31 81 ASN A C 1
ATOM 668 O O . ASN A 1 81 ? -5.234 9.703 5.857 1.00 63.31 81 ASN A O 1
ATOM 672 N N . ASP A 1 82 ? -6.192 9.351 7.869 1.00 60.28 82 ASP A N 1
ATOM 673 C CA . ASP A 1 82 ? -6.264 7.897 7.821 1.00 60.28 82 ASP A CA 1
ATOM 674 C C . ASP A 1 82 ? -7.233 7.384 6.738 1.00 60.28 82 ASP A C 1
ATOM 676 O O . ASP A 1 82 ? -7.303 6.185 6.492 1.00 60.28 82 ASP A O 1
ATOM 680 N N . TRP A 1 83 ? -7.988 8.276 6.084 1.00 64.81 83 TRP A N 1
ATOM 681 C CA . TRP A 1 83 ? -8.920 7.934 5.002 1.00 64.81 83 TRP A CA 1
ATOM 682 C C . TRP A 1 83 ? -8.316 8.086 3.598 1.00 64.81 83 TRP A C 1
ATOM 684 O O . TRP A 1 83 ? -8.933 7.652 2.625 1.00 64.81 83 TRP A O 1
ATOM 694 N N . LEU A 1 84 ? -7.143 8.712 3.452 1.00 66.88 84 LEU A N 1
ATOM 695 C CA . LEU A 1 84 ? -6.530 8.920 2.138 1.00 66.88 84 LEU A CA 1
ATOM 696 C C . LEU A 1 84 ? -6.016 7.585 1.596 1.00 66.88 84 LEU A C 1
ATOM 698 O O . LEU A 1 84 ? -5.115 6.986 2.174 1.00 66.88 84 LEU A O 1
ATOM 702 N N . GLY A 1 85 ? -6.632 7.122 0.508 1.00 70.62 85 GLY A N 1
ATOM 703 C CA . GLY A 1 85 ? -6.412 5.792 -0.059 1.00 70.62 85 GLY A CA 1
ATOM 704 C C . GLY A 1 85 ? -7.372 4.715 0.448 1.00 70.62 85 GLY A C 1
ATOM 705 O O . GLY A 1 85 ? -7.285 3.585 -0.014 1.00 70.62 85 GLY A O 1
ATOM 706 N N . ALA A 1 86 ? -8.298 5.027 1.362 1.00 78.69 86 ALA A N 1
ATOM 707 C CA . ALA A 1 86 ? -9.278 4.056 1.841 1.00 78.69 86 ALA A CA 1
ATOM 708 C C . ALA A 1 86 ? -10.203 3.571 0.714 1.00 78.69 86 ALA A C 1
ATOM 710 O O . ALA A 1 86 ? -10.652 4.338 -0.121 1.00 78.69 86 ALA A O 1
ATOM 711 N N . ASP A 1 87 ? -10.568 2.305 0.729 1.00 82.25 87 ASP A N 1
ATOM 712 C CA . ASP A 1 87 ? -11.591 1.725 -0.139 1.00 82.25 87 ASP A CA 1
ATOM 713 C C . ASP A 1 87 ? -12.894 1.472 0.614 1.00 82.25 87 ASP A C 1
ATOM 715 O O . ASP A 1 87 ? -13.953 1.308 0.009 1.00 82.25 87 ASP A O 1
ATOM 719 N N . TRP A 1 88 ? -12.842 1.480 1.945 1.00 84.44 88 TRP A N 1
ATOM 720 C CA . TRP A 1 88 ? -13.964 1.159 2.807 1.00 84.44 88 TRP A CA 1
ATOM 721 C C . TRP A 1 88 ? -14.002 2.041 4.056 1.00 84.44 88 TRP A C 1
ATOM 723 O O . TRP A 1 88 ? -12.968 2.430 4.600 1.00 84.44 88 TRP A O 1
ATOM 733 N N . VAL A 1 89 ? -15.212 2.298 4.552 1.00 86.31 89 VAL A N 1
ATOM 734 C CA . VAL A 1 89 ? -15.486 2.992 5.819 1.00 86.31 89 VAL A CA 1
ATOM 735 C C . VAL A 1 89 ? -16.328 2.104 6.715 1.00 86.31 89 VAL A C 1
ATOM 737 O O . VAL A 1 89 ? -17.349 1.575 6.285 1.00 86.31 89 VAL A O 1
ATOM 740 N N . TYR A 1 90 ? -15.941 1.981 7.974 1.00 84.50 90 TYR A N 1
ATOM 741 C CA . TYR A 1 90 ? -16.718 1.312 8.998 1.00 84.50 90 TYR A CA 1
ATOM 742 C C . TYR A 1 90 ? -17.831 2.222 9.523 1.00 84.50 90 TYR A C 1
ATOM 744 O O . TYR A 1 90 ? -17.594 3.373 9.896 1.00 84.50 90 TYR A O 1
ATOM 752 N N . ILE A 1 91 ? -19.044 1.681 9.607 1.00 83.56 91 ILE A N 1
ATOM 753 C CA . ILE A 1 91 ? -20.213 2.358 10.168 1.00 83.56 91 ILE A CA 1
ATOM 754 C C . ILE A 1 91 ? -20.662 1.589 11.410 1.00 83.56 91 ILE A C 1
ATOM 756 O O . ILE A 1 91 ? -21.372 0.590 11.326 1.00 83.56 91 ILE A O 1
ATOM 760 N N . GLY A 1 92 ? -20.278 2.078 12.585 1.00 84.56 92 GLY A N 1
ATOM 761 C CA . GLY A 1 92 ? -20.723 1.532 13.862 1.00 84.56 92 GLY A CA 1
ATOM 762 C C . GLY A 1 92 ? -20.597 2.544 14.993 1.00 84.56 92 GLY A C 1
ATOM 763 O O . GLY A 1 92 ? -19.994 3.602 14.836 1.00 84.56 92 GLY A O 1
ATOM 764 N N . LEU A 1 93 ? -21.207 2.225 16.135 1.00 80.81 93 LEU A N 1
ATOM 765 C CA . LEU A 1 93 ? -21.247 3.120 17.301 1.00 80.81 93 LEU A CA 1
ATOM 766 C C . LEU A 1 93 ? -19.908 3.202 18.055 1.00 80.81 93 LEU A C 1
ATOM 768 O O . LEU A 1 93 ? -19.695 4.142 18.815 1.00 80.81 93 LEU A O 1
ATOM 772 N N . SER A 1 94 ? -19.018 2.230 17.853 1.00 82.44 94 SER A N 1
ATOM 773 C CA . SER A 1 94 ? -17.674 2.166 18.437 1.00 82.44 94 SER A CA 1
ATOM 774 C C . SER A 1 94 ? -16.641 1.883 17.356 1.00 82.44 94 SER A C 1
ATOM 776 O O . SER A 1 94 ? -16.993 1.321 16.326 1.00 82.44 94 SER A O 1
ATOM 778 N N . ASP A 1 95 ? -15.369 2.181 17.605 1.00 81.19 95 ASP A N 1
ATOM 779 C CA . ASP A 1 95 ? -14.298 1.829 16.670 1.00 81.19 95 ASP A CA 1
ATOM 780 C C . ASP A 1 95 ? -14.238 0.311 16.447 1.00 81.19 95 ASP A C 1
ATOM 782 O O . ASP A 1 95 ? -14.400 -0.476 17.388 1.00 81.19 95 ASP A O 1
ATOM 786 N N . TYR A 1 96 ? -14.014 -0.109 15.200 1.00 84.69 96 TYR A N 1
ATOM 787 C CA . TYR A 1 96 ? -13.800 -1.520 14.905 1.00 84.69 96 TYR A CA 1
ATOM 788 C C . TYR A 1 96 ? -12.436 -1.932 15.455 1.00 84.69 96 TYR A C 1
ATOM 790 O O . TYR A 1 96 ? -11.442 -1.255 15.196 1.00 84.69 96 TYR A O 1
ATOM 798 N N . ARG A 1 97 ? -12.381 -3.036 16.205 1.00 89.12 97 ARG A N 1
ATOM 799 C CA . ARG A 1 97 ? -11.144 -3.553 16.802 1.00 89.12 97 ARG A CA 1
ATOM 800 C C . ARG A 1 97 ? -10.789 -4.918 16.232 1.00 89.12 97 ARG A C 1
ATOM 802 O O . ARG A 1 97 ? -11.665 -5.761 16.066 1.00 89.12 97 ARG A O 1
ATOM 809 N N . TYR A 1 98 ? -9.506 -5.153 16.005 1.00 86.75 98 TYR A N 1
ATOM 810 C CA . TYR A 1 98 ? -8.980 -6.434 15.539 1.00 86.75 98 TYR A CA 1
ATOM 811 C C . TYR A 1 98 ? -7.637 -6.745 16.216 1.00 86.75 98 TYR A C 1
ATOM 813 O O . TYR A 1 98 ? -6.981 -5.823 16.714 1.00 86.75 98 TYR A O 1
ATOM 821 N N . PRO A 1 99 ? -7.229 -8.025 16.307 1.00 90.69 99 PRO A N 1
ATOM 822 C CA . PRO A 1 99 ? -5.981 -8.397 16.964 1.00 90.69 99 PRO A CA 1
ATOM 823 C C . PRO A 1 99 ? -4.786 -7.674 16.338 1.00 90.69 99 PRO A C 1
ATOM 825 O O . PRO A 1 99 ? -4.625 -7.666 15.117 1.00 90.69 99 PRO A O 1
ATOM 828 N N . ALA A 1 100 ? -3.931 -7.070 17.164 1.00 89.06 100 ALA A N 1
ATOM 829 C CA . ALA A 1 100 ? -2.656 -6.556 16.684 1.00 89.06 100 ALA A CA 1
ATOM 830 C C . ALA A 1 100 ? -1.739 -7.745 16.374 1.00 89.06 100 ALA A C 1
ATOM 832 O O . ALA A 1 100 ? -1.480 -8.556 17.260 1.00 89.06 100 ALA A O 1
ATOM 833 N N . LEU A 1 101 ? -1.265 -7.849 15.132 1.00 89.62 101 LEU A N 1
ATOM 834 C CA . LEU A 1 101 ? -0.397 -8.943 14.695 1.00 89.62 101 LEU A CA 1
ATOM 835 C C . LEU A 1 101 ? 1.068 -8.495 14.619 1.00 89.62 101 LEU A C 1
ATOM 837 O O . LEU A 1 101 ? 1.353 -7.331 14.316 1.00 89.62 101 LEU A O 1
ATOM 841 N N . ASP A 1 102 ? 1.983 -9.418 14.903 1.00 87.19 102 ASP A N 1
ATOM 842 C CA . ASP A 1 102 ? 3.418 -9.264 14.676 1.00 87.19 102 ASP A CA 1
ATOM 843 C C . ASP A 1 102 ? 3.798 -9.574 13.212 1.00 87.19 102 ASP A C 1
ATOM 845 O O . ASP A 1 102 ? 2.946 -9.872 12.371 1.00 87.19 102 ASP A O 1
ATOM 849 N N . LYS A 1 103 ? 5.101 -9.525 12.905 1.00 82.94 103 LYS A N 1
ATOM 850 C CA . LYS A 1 103 ? 5.636 -9.836 11.565 1.00 82.94 103 LYS A CA 1
ATOM 851 C C . LYS A 1 103 ? 5.464 -11.300 11.145 1.00 82.94 103 LYS A C 1
ATOM 853 O O . LYS A 1 103 ? 5.724 -11.627 9.996 1.00 82.94 103 LYS A O 1
ATOM 858 N N . ASN A 1 104 ? 5.071 -12.179 12.061 1.00 85.62 104 ASN A N 1
ATOM 859 C CA . ASN A 1 104 ? 4.799 -13.591 11.810 1.00 85.62 104 ASN A CA 1
ATOM 860 C C . ASN A 1 104 ? 3.287 -13.876 11.782 1.00 85.62 104 ASN A C 1
ATOM 862 O O . ASN A 1 104 ? 2.882 -15.034 11.699 1.00 85.62 104 ASN A O 1
ATOM 866 N N . GLY A 1 105 ? 2.444 -12.841 11.886 1.00 85.62 105 GLY A N 1
ATOM 867 C CA . GLY A 1 105 ? 0.992 -12.980 11.959 1.00 85.62 105 GLY A CA 1
ATOM 868 C C . GLY A 1 105 ? 0.469 -13.465 13.315 1.00 85.62 105 GLY A C 1
ATOM 869 O O . GLY A 1 105 ? -0.701 -13.826 13.414 1.00 85.62 105 GLY A O 1
AT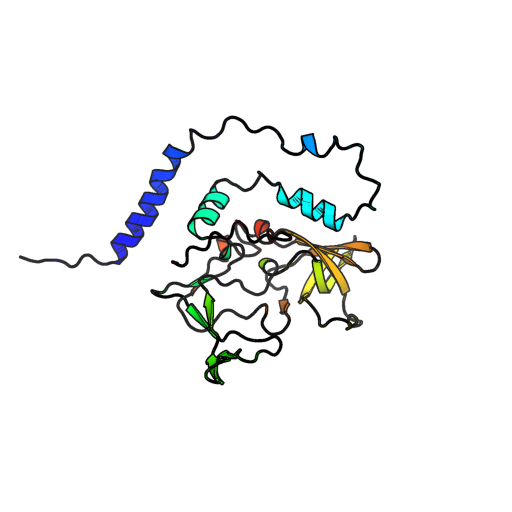OM 870 N N . GLN A 1 106 ? 1.295 -13.488 14.362 1.00 92.25 106 GLN A N 1
ATOM 871 C CA . GLN A 1 106 ? 0.883 -13.880 15.709 1.00 92.25 106 GLN A CA 1
ATOM 872 C C . GLN A 1 106 ? 0.317 -12.691 16.483 1.00 92.25 106 GLN A C 1
ATOM 874 O O . GLN A 1 106 ? 0.774 -11.558 16.335 1.00 92.25 106 GLN A O 1
ATOM 879 N N . GLN A 1 107 ? -0.674 -12.948 17.341 1.00 95.00 107 GLN A N 1
ATOM 880 C CA . GLN A 1 107 ? -1.254 -11.905 18.181 1.00 95.00 107 GLN A CA 1
ATOM 881 C C . GLN A 1 107 ? -0.216 -11.357 19.168 1.00 95.00 107 GLN A C 1
ATOM 883 O O . GLN A 1 107 ? 0.432 -12.103 19.903 1.00 95.00 107 GLN A O 1
ATOM 888 N N . LEU A 1 108 ? -0.089 -10.033 19.204 1.00 94.19 108 LEU A N 1
ATOM 889 C CA . LEU A 1 108 ? 0.794 -9.322 20.113 1.00 94.19 108 LEU A CA 1
ATOM 890 C C . LEU A 1 108 ? 0.199 -9.275 21.521 1.00 94.19 108 LEU A C 1
ATOM 892 O O . LEU A 1 108 ? -0.957 -8.891 21.726 1.00 94.19 108 LEU A O 1
ATOM 896 N N . TYR A 1 109 ? 1.039 -9.598 22.499 1.00 96.56 109 TYR A N 1
ATOM 897 C CA . TYR A 1 109 ? 0.743 -9.455 23.918 1.00 96.56 109 TYR A CA 1
ATOM 898 C C . TYR A 1 109 ? 1.770 -8.531 24.557 1.00 96.56 109 TYR A C 1
ATOM 900 O O . TYR A 1 109 ? 2.969 -8.667 24.315 1.00 96.56 109 TYR A O 1
ATOM 908 N N . VAL A 1 110 ? 1.306 -7.622 25.408 1.00 96.38 110 VAL A N 1
ATOM 909 C CA . VAL A 1 110 ? 2.177 -6.797 26.251 1.00 96.38 110 VAL A CA 1
ATOM 910 C C . VAL A 1 110 ? 2.106 -7.345 27.666 1.00 96.38 110 VAL A C 1
ATOM 912 O O . VAL A 1 110 ? 1.018 -7.494 28.225 1.00 96.38 110 VAL A O 1
ATOM 915 N N . SER A 1 111 ? 3.267 -7.690 28.218 1.00 97.00 111 SER A N 1
ATOM 916 C CA . SER A 1 111 ? 3.391 -8.107 29.611 1.00 97.00 111 SER A CA 1
ATOM 917 C C . SER A 1 111 ? 3.589 -6.877 30.481 1.00 97.00 111 SER A C 1
ATOM 919 O O . SER A 1 111 ? 4.504 -6.093 30.235 1.00 97.00 111 SER A O 1
ATOM 921 N N . ASP A 1 112 ? 2.763 -6.730 31.507 1.00 95.38 112 ASP A N 1
ATOM 922 C CA . ASP A 1 112 ? 3.004 -5.759 32.569 1.00 95.38 112 ASP A CA 1
ATOM 923 C C . ASP A 1 112 ? 4.286 -6.161 33.335 1.00 95.38 112 ASP A C 1
ATOM 925 O O . ASP A 1 112 ? 4.391 -7.315 33.767 1.00 95.38 112 ASP A O 1
ATOM 929 N N . PRO A 1 113 ? 5.281 -5.264 33.482 1.00 94.06 113 PRO A N 1
ATOM 930 C CA . PRO A 1 113 ? 6.540 -5.576 34.155 1.00 94.06 113 PRO A CA 1
ATOM 931 C C . PRO A 1 113 ? 6.399 -5.789 35.669 1.00 94.06 113 PRO A C 1
ATOM 933 O O . PRO A 1 113 ? 7.260 -6.433 36.262 1.00 94.06 113 PRO A O 1
ATOM 936 N N . LEU A 1 114 ? 5.348 -5.260 36.303 1.00 96.25 114 LEU A N 1
ATOM 937 C CA . LEU A 1 114 ? 5.124 -5.383 37.745 1.00 96.25 114 LEU A CA 1
ATOM 938 C C . LEU A 1 114 ? 4.322 -6.638 38.088 1.00 96.25 114 LEU A C 1
ATOM 940 O O . LEU A 1 114 ? 4.629 -7.321 39.060 1.00 96.25 114 LEU A O 1
ATOM 944 N N . THR A 1 115 ? 3.290 -6.940 37.300 1.00 96.88 115 THR A N 1
ATOM 945 C CA . THR A 1 115 ? 2.356 -8.040 37.599 1.00 96.88 115 THR A CA 1
ATOM 946 C C . THR A 1 115 ? 2.618 -9.305 36.784 1.00 96.88 115 THR A C 1
ATOM 948 O O . THR A 1 115 ? 2.126 -10.374 37.137 1.00 96.88 115 THR A O 1
ATOM 951 N N . GLY A 1 116 ? 3.364 -9.208 35.678 1.00 96.38 116 GLY A N 1
ATOM 952 C CA . GLY A 1 116 ? 3.576 -10.310 34.735 1.00 96.38 116 GLY A CA 1
ATOM 953 C C . GLY A 1 116 ? 2.333 -10.682 33.916 1.00 96.38 116 GLY A C 1
ATOM 954 O O . GLY A 1 116 ? 2.372 -11.637 33.136 1.00 96.38 116 GLY A O 1
ATOM 955 N N . VAL A 1 117 ? 1.220 -9.955 34.070 1.00 97.88 117 VAL A N 1
ATOM 956 C CA . VAL A 1 117 ? -0.023 -10.229 33.344 1.00 97.88 117 VAL A CA 1
ATOM 957 C C . VAL A 1 117 ? 0.143 -9.834 31.879 1.00 97.88 117 VAL A C 1
ATOM 959 O O . VAL A 1 117 ? 0.525 -8.709 31.554 1.00 97.88 117 VAL A O 1
ATOM 962 N N . LYS A 1 118 ? -0.171 -10.768 30.977 1.00 97.25 118 LYS A N 1
ATOM 963 C CA . LYS A 1 118 ? -0.156 -10.539 29.529 1.00 97.25 118 LYS A CA 1
ATOM 964 C C . LYS A 1 118 ? -1.502 -9.999 29.064 1.00 97.2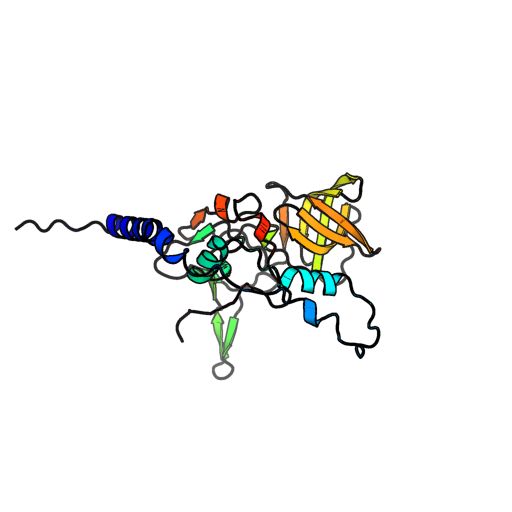5 118 LYS A C 1
ATOM 966 O O . LYS A 1 118 ? -2.528 -10.654 29.226 1.00 97.25 118 LYS A O 1
ATOM 971 N N . THR A 1 119 ? -1.488 -8.836 28.426 1.00 97.31 119 THR A N 1
ATOM 972 C CA . THR A 1 119 ? -2.672 -8.211 27.829 1.00 97.31 119 THR A CA 1
ATOM 973 C C . THR A 1 119 ? -2.593 -8.268 26.310 1.00 97.31 119 THR A C 1
ATOM 975 O O . THR A 1 119 ? -1.594 -7.872 25.705 1.00 97.31 119 THR A O 1
ATOM 978 N N . ALA A 1 120 ? -3.649 -8.795 25.688 1.00 96.50 120 ALA A N 1
ATOM 979 C CA . ALA A 1 120 ? -3.777 -8.826 24.237 1.00 96.50 120 ALA A CA 1
ATOM 980 C C . ALA A 1 120 ? -3.869 -7.399 23.687 1.00 96.50 120 ALA A C 1
ATOM 982 O O . ALA A 1 120 ? -4.693 -6.604 24.145 1.00 96.50 120 ALA A O 1
ATOM 983 N N . GLN A 1 121 ? -3.044 -7.090 22.692 1.00 96.19 121 GLN A N 1
ATOM 984 C CA . GLN A 1 121 ? -3.077 -5.802 22.013 1.00 96.19 121 GLN A CA 1
ATOM 985 C C . GLN A 1 121 ? -4.091 -5.822 20.869 1.00 96.19 121 GLN A C 1
ATOM 987 O O . GLN A 1 121 ? -4.211 -6.801 20.125 1.00 96.19 121 GLN A O 1
ATOM 992 N N . TRP A 1 122 ? -4.805 -4.709 20.719 1.00 91.25 122 TRP A N 1
ATOM 993 C CA . TRP A 1 122 ? -5.825 -4.514 19.694 1.00 91.25 122 TRP A CA 1
ATOM 994 C C . TRP A 1 122 ? -5.460 -3.315 18.833 1.00 91.25 122 TRP A C 1
ATOM 996 O O . TRP A 1 122 ? -4.987 -2.296 19.336 1.00 91.25 122 TRP A O 1
ATOM 1006 N N . ARG A 1 123 ? -5.701 -3.433 17.531 1.00 85.25 123 ARG A N 1
ATOM 1007 C CA . ARG A 1 123 ? -5.708 -2.305 16.606 1.00 85.25 123 ARG A CA 1
ATOM 1008 C C . ARG A 1 123 ? -7.138 -1.846 16.399 1.00 85.25 123 ARG A C 1
ATOM 1010 O O . ARG A 1 123 ? -8.058 -2.661 16.408 1.00 85.25 123 ARG A O 1
ATOM 1017 N N . TYR A 1 124 ? -7.296 -0.548 16.186 1.00 85.94 124 TYR A N 1
ATOM 1018 C CA . TYR A 1 124 ? -8.579 0.080 15.916 1.00 85.94 124 TYR A CA 1
ATOM 1019 C C . TYR A 1 124 ? -8.570 0.646 14.500 1.00 85.94 124 TYR A C 1
ATOM 1021 O O . TYR A 1 124 ? -7.550 1.172 14.055 1.00 85.94 124 TYR A O 1
ATOM 1029 N N . ALA A 1 125 ? -9.683 0.519 13.785 1.00 82.25 125 ALA A N 1
ATOM 1030 C CA . ALA A 1 125 ? -9.836 1.060 12.443 1.00 82.25 125 ALA A CA 1
ATOM 1031 C C . ALA A 1 125 ? -11.241 1.626 12.225 1.00 82.25 125 ALA A C 1
ATOM 1033 O O . ALA A 1 125 ? -12.237 1.113 12.734 1.00 82.25 125 ALA A O 1
ATOM 1034 N N . ARG A 1 126 ? -11.298 2.686 11.418 1.00 83.00 126 ARG A N 1
ATOM 1035 C CA . ARG A 1 126 ? -12.537 3.242 10.849 1.00 83.00 126 ARG A CA 1
ATOM 1036 C C . ARG A 1 126 ? -12.553 3.197 9.333 1.00 83.00 126 ARG A C 1
ATOM 1038 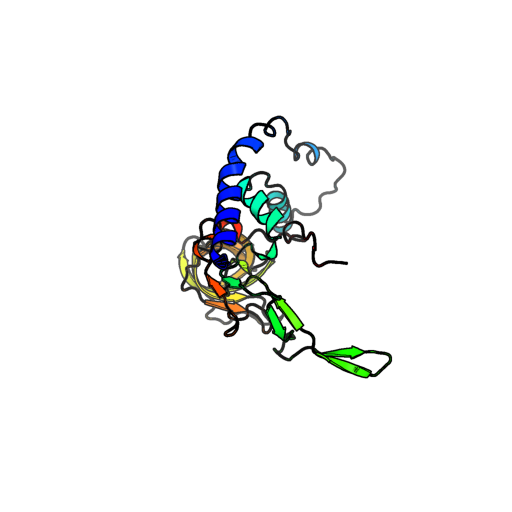O O . ARG A 1 126 ? -13.617 3.229 8.736 1.00 83.00 126 ARG A O 1
ATOM 1045 N N . PHE A 1 127 ? -11.379 3.131 8.727 1.00 84.38 127 PHE A N 1
ATOM 1046 C CA . PHE A 1 127 ? -11.191 3.086 7.293 1.00 84.38 127 PHE A CA 1
ATOM 1047 C C . PHE A 1 127 ? -10.359 1.855 6.966 1.00 84.38 127 PHE A C 1
ATOM 1049 O O . PHE A 1 127 ? -9.544 1.415 7.781 1.00 84.38 127 PHE A O 1
ATOM 1056 N N . TRP A 1 128 ? -10.593 1.290 5.793 1.00 85.06 128 TRP A N 1
ATOM 1057 C CA . TRP A 1 128 ? -9.802 0.193 5.263 1.00 85.06 128 TRP A CA 1
ATOM 1058 C C . TRP A 1 128 ? -9.477 0.474 3.810 1.00 85.06 128 TRP A C 1
ATOM 1060 O O . TRP A 1 128 ? -10.306 1.041 3.110 1.00 85.06 128 TRP A O 1
ATOM 1070 N N . THR A 1 129 ? -8.306 0.066 3.353 1.00 84.38 129 THR A N 1
ATOM 1071 C CA . THR A 1 129 ? -7.906 0.102 1.944 1.00 84.38 129 THR A CA 1
ATOM 1072 C C . THR A 1 129 ? -7.564 -1.313 1.520 1.00 84.38 129 THR A C 1
ATOM 1074 O O . THR A 1 129 ? -6.983 -2.064 2.313 1.00 84.38 129 THR A O 1
ATOM 1077 N N . ASP A 1 130 ? -7.992 -1.709 0.327 1.00 85.19 130 ASP A N 1
ATOM 1078 C CA . ASP A 1 130 ? -7.578 -3.001 -0.195 1.00 85.19 130 ASP A CA 1
ATOM 1079 C C . ASP A 1 130 ? -6.081 -2.934 -0.566 1.00 85.19 130 ASP A C 1
ATOM 1081 O O . ASP A 1 130 ? -5.560 -1.859 -0.881 1.00 85.19 130 ASP A O 1
ATOM 1085 N N . PRO A 1 131 ? -5.339 -4.052 -0.480 1.00 88.19 131 PRO A N 1
ATOM 1086 C CA . PRO A 1 131 ? -3.917 -4.066 -0.803 1.00 88.19 131 PRO A CA 1
ATOM 1087 C C . PRO A 1 131 ? -3.646 -3.484 -2.196 1.00 88.19 131 PRO A C 1
ATOM 1089 O O . PRO A 1 131 ? -4.129 -4.006 -3.197 1.00 88.19 131 PRO A O 1
ATOM 1092 N N . GLY A 1 132 ? -2.878 -2.394 -2.254 1.00 89.00 132 GLY A N 1
ATOM 1093 C CA . GLY A 1 132 ? -2.726 -1.626 -3.485 1.00 89.00 132 GLY A CA 1
ATOM 1094 C C . GLY A 1 132 ? -1.720 -0.478 -3.395 1.00 89.00 132 GLY A C 1
ATOM 1095 O O . GLY A 1 132 ? -1.009 -0.343 -2.393 1.00 89.00 132 GLY A O 1
ATOM 1096 N N . PRO A 1 133 ? -1.682 0.401 -4.417 1.00 88.38 133 PRO A N 1
ATOM 1097 C CA . PRO A 1 133 ? -0.741 1.521 -4.492 1.00 88.38 133 PRO A CA 1
ATOM 1098 C C . PRO A 1 133 ? -0.807 2.481 -3.306 1.00 88.38 133 PRO A C 1
ATOM 1100 O O . PRO A 1 133 ? 0.213 3.036 -2.918 1.00 88.38 133 PRO A O 1
ATOM 1103 N N . GLY A 1 134 ? -1.991 2.661 -2.712 1.00 83.25 134 GLY A N 1
ATOM 1104 C CA . GLY A 1 134 ? -2.189 3.549 -1.560 1.00 83.25 134 GLY A CA 1
ATOM 1105 C C . GLY A 1 134 ? -1.579 3.051 -0.248 1.00 83.25 134 GLY A C 1
ATOM 1106 O O . GLY A 1 134 ? -1.648 3.753 0.753 1.00 83.25 134 GLY A O 1
ATOM 1107 N N . LEU A 1 135 ? -1.004 1.845 -0.224 1.00 84.62 135 LEU A N 1
ATOM 1108 C CA . LEU A 1 135 ? -0.244 1.330 0.920 1.00 84.62 135 LEU A CA 1
ATOM 1109 C C . LEU A 1 135 ? 1.274 1.422 0.725 1.00 84.62 135 LEU A C 1
ATOM 1111 O O . LEU A 1 135 ? 2.026 1.142 1.661 1.00 84.62 135 LEU A O 1
ATOM 1115 N N . LEU A 1 136 ? 1.726 1.787 -0.474 1.00 88.19 136 LEU A N 1
ATOM 1116 C CA . LEU A 1 136 ? 3.137 1.822 -0.829 1.00 88.19 136 LEU A CA 1
ATOM 1117 C C . LEU A 1 136 ? 3.807 3.094 -0.312 1.00 88.19 136 LEU A C 1
ATOM 1119 O O . LEU A 1 136 ? 3.269 4.194 -0.444 1.00 88.19 136 LEU A O 1
ATOM 1123 N N . LYS A 1 137 ? 5.026 2.976 0.212 1.00 86.88 137 LYS A N 1
ATOM 1124 C CA . LYS A 1 137 ? 5.811 4.115 0.698 1.00 86.88 137 LYS A CA 1
ATOM 1125 C C . LYS A 1 137 ? 7.006 4.371 -0.208 1.00 86.88 137 LYS A C 1
ATOM 1127 O O . LYS A 1 137 ? 7.638 3.458 -0.733 1.00 86.88 137 LYS A O 1
ATOM 1132 N N . ILE A 1 138 ? 7.363 5.646 -0.357 1.00 88.50 138 ILE A N 1
ATOM 1133 C CA . ILE A 1 138 ? 8.586 6.032 -1.070 1.00 88.50 138 ILE A CA 1
ATOM 1134 C C . ILE A 1 138 ? 9.792 5.395 -0.369 1.00 88.50 138 ILE A C 1
ATOM 1136 O O . ILE A 1 138 ? 10.032 5.630 0.817 1.00 88.50 138 ILE A O 1
ATOM 1140 N N . GLY A 1 139 ? 10.591 4.654 -1.129 1.00 90.25 139 GLY A N 1
ATOM 1141 C CA . GLY A 1 139 ? 11.743 3.903 -0.646 1.00 90.25 139 GLY A CA 1
ATOM 1142 C C . GLY A 1 139 ? 11.469 2.432 -0.337 1.00 90.25 139 GLY A C 1
ATOM 1143 O O . GLY A 1 139 ? 12.446 1.715 -0.137 1.00 90.25 139 GLY A O 1
ATOM 1144 N N . ASP A 1 140 ? 10.211 1.977 -0.342 1.00 90.94 140 ASP A N 1
ATOM 1145 C CA . ASP A 1 140 ? 9.905 0.545 -0.278 1.00 90.94 140 ASP A CA 1
ATOM 1146 C C . ASP A 1 140 ? 10.547 -0.169 -1.474 1.00 90.94 140 ASP A C 1
ATOM 1148 O O . ASP A 1 140 ? 10.606 0.373 -2.583 1.00 90.94 140 ASP A O 1
ATOM 1152 N N . THR A 1 141 ? 11.031 -1.388 -1.251 1.00 93.88 141 THR A N 1
ATOM 1153 C CA . THR A 1 141 ? 11.572 -2.236 -2.318 1.00 93.88 141 THR A CA 1
ATOM 1154 C C . THR A 1 141 ? 10.463 -3.111 -2.885 1.00 93.88 141 THR A C 1
ATOM 1156 O O . THR A 1 141 ? 9.750 -3.780 -2.130 1.00 93.88 141 THR A O 1
ATOM 1159 N N . LEU A 1 142 ? 10.349 -3.123 -4.213 1.00 96.00 142 LEU A N 1
ATOM 1160 C CA . LEU A 1 142 ? 9.374 -3.903 -4.964 1.00 96.00 142 LEU A CA 1
ATOM 1161 C C . LEU A 1 142 ? 10.049 -4.980 -5.809 1.00 96.00 142 LEU A C 1
ATOM 1163 O O . LEU A 1 142 ? 11.085 -4.726 -6.430 1.00 96.00 142 LEU A O 1
ATOM 1167 N N . TRP A 1 143 ? 9.403 -6.141 -5.896 1.00 97.12 143 TRP A N 1
ATOM 1168 C CA . TRP A 1 143 ? 9.547 -7.065 -7.022 1.00 97.12 143 TRP A CA 1
ATOM 1169 C C . TRP A 1 143 ? 8.274 -7.021 -7.849 1.00 97.12 143 TRP A C 1
ATOM 1171 O O . TRP A 1 143 ? 7.176 -7.110 -7.299 1.00 97.12 143 TRP A O 1
ATOM 1181 N N . VAL A 1 144 ? 8.431 -6.856 -9.157 1.00 97.75 144 VAL A N 1
ATOM 1182 C CA . VAL A 1 144 ? 7.323 -6.686 -10.092 1.00 97.75 144 VAL A CA 1
ATOM 1183 C C . VAL A 1 144 ? 7.380 -7.802 -11.125 1.00 97.75 144 VAL A C 1
ATOM 1185 O O . VAL A 1 144 ? 8.382 -7.950 -11.828 1.00 97.75 144 VAL A O 1
ATOM 1188 N N . TRP A 1 145 ? 6.287 -8.550 -11.230 1.00 98.38 145 TRP A N 1
ATOM 1189 C CA . TRP A 1 145 ? 6.012 -9.467 -12.331 1.00 98.38 145 TRP A CA 1
ATOM 1190 C C . TRP A 1 145 ? 5.007 -8.816 -13.264 1.00 98.38 145 TRP A C 1
ATOM 1192 O O . TRP A 1 145 ? 4.024 -8.220 -12.816 1.00 98.38 145 TRP A O 1
ATOM 1202 N N . GLY A 1 146 ? 5.251 -8.935 -14.560 1.00 97.94 146 GLY A N 1
ATOM 1203 C CA . GLY A 1 146 ? 4.357 -8.380 -15.558 1.00 97.94 146 GLY A CA 1
ATOM 1204 C C . GLY A 1 146 ? 4.963 -8.317 -16.947 1.00 97.94 146 GLY A C 1
ATOM 1205 O O . GLY A 1 146 ? 6.034 -8.871 -17.218 1.00 97.94 146 GLY A O 1
ATOM 1206 N N . PHE A 1 147 ? 4.271 -7.595 -17.817 1.00 97.56 147 PHE A N 1
ATOM 1207 C CA . PHE A 1 147 ? 4.622 -7.422 -19.216 1.00 97.56 147 PHE A CA 1
ATOM 1208 C C . PHE A 1 147 ? 5.450 -6.147 -19.427 1.00 97.56 147 PHE A C 1
ATOM 1210 O O . PHE A 1 147 ? 4.996 -5.043 -19.118 1.00 97.56 147 PHE A O 1
ATOM 1217 N N . ASP A 1 148 ? 6.660 -6.294 -19.975 1.00 97.56 148 ASP A N 1
ATOM 1218 C CA . ASP A 1 148 ? 7.488 -5.163 -20.406 1.00 97.56 148 ASP A CA 1
ATOM 1219 C C . ASP A 1 148 ? 6.973 -4.626 -21.749 1.00 97.56 148 ASP A C 1
ATOM 1221 O O . ASP A 1 148 ? 7.036 -5.297 -22.780 1.00 97.56 148 ASP A O 1
ATOM 1225 N N . ALA A 1 149 ? 6.453 -3.401 -21.730 1.00 97.44 149 ALA A N 1
ATOM 1226 C CA . ALA A 1 149 ? 5.957 -2.707 -22.912 1.00 97.44 149 ALA A CA 1
ATOM 1227 C C . ALA A 1 149 ? 7.054 -1.917 -23.649 1.00 97.44 149 ALA A C 1
ATOM 1229 O O . ALA A 1 149 ? 6.772 -1.234 -24.637 1.00 97.44 149 ALA A O 1
ATOM 1230 N N . GLY A 1 150 ? 8.302 -2.001 -23.185 1.00 95.19 150 GLY A N 1
ATOM 1231 C CA . GLY A 1 150 ? 9.433 -1.235 -23.682 1.00 95.19 150 GLY A CA 1
ATOM 1232 C C . GLY A 1 150 ? 9.520 0.157 -23.059 1.00 95.19 150 GLY A C 1
ATOM 1233 O O . GLY A 1 150 ? 8.694 0.570 -22.245 1.00 95.19 150 GLY A O 1
ATOM 1234 N N . ALA A 1 151 ? 10.571 0.898 -23.428 1.00 95.44 151 ALA A N 1
ATOM 1235 C CA . ALA A 1 151 ? 10.839 2.250 -22.921 1.00 95.44 151 ALA A CA 1
ATOM 1236 C C . ALA A 1 151 ? 10.783 2.357 -21.379 1.00 95.44 151 ALA A C 1
ATOM 1238 O O . ALA A 1 151 ? 10.310 3.356 -20.836 1.00 95.44 151 ALA A O 1
ATOM 1239 N N . TYR A 1 152 ? 11.262 1.320 -20.682 1.00 97.25 152 TYR A N 1
ATOM 1240 C CA . TYR A 1 152 ? 11.242 1.216 -19.219 1.00 97.25 152 TYR A CA 1
ATOM 1241 C C . TYR A 1 152 ? 9.830 1.280 -18.610 1.00 97.25 152 TYR A C 1
ATOM 1243 O O . TYR A 1 152 ? 9.655 1.770 -17.494 1.00 97.25 152 TYR A O 1
ATOM 1251 N N . THR A 1 153 ? 8.815 0.808 -19.336 1.00 98.06 153 THR A N 1
ATOM 1252 C CA . THR A 1 153 ? 7.422 0.768 -18.878 1.00 98.06 153 THR A CA 1
ATOM 1253 C C . THR A 1 153 ? 6.958 -0.671 -18.715 1.00 98.06 153 THR A C 1
ATOM 1255 O O . THR A 1 153 ? 7.036 -1.462 -19.648 1.00 98.06 153 THR A O 1
ATOM 1258 N N . ILE A 1 154 ? 6.445 -1.002 -17.533 1.00 98.31 154 ILE A N 1
ATOM 1259 C CA . ILE A 1 154 ? 6.003 -2.355 -17.189 1.00 98.31 154 ILE A CA 1
ATOM 1260 C C . ILE A 1 154 ? 4.548 -2.303 -16.743 1.00 98.31 154 ILE A C 1
ATOM 1262 O O . ILE A 1 154 ? 4.197 -1.528 -15.852 1.00 98.31 154 ILE A O 1
ATOM 1266 N N . TYR A 1 155 ? 3.713 -3.143 -17.345 1.00 98.12 155 TYR A N 1
ATOM 1267 C CA . TYR A 1 155 ? 2.358 -3.414 -16.874 1.00 98.12 155 TYR A CA 1
ATOM 1268 C C . TYR A 1 155 ? 2.423 -4.553 -15.866 1.00 98.12 155 TYR A C 1
ATOM 1270 O O . TYR A 1 155 ? 2.800 -5.666 -16.226 1.00 98.12 155 TYR A O 1
ATOM 1278 N N . ALA A 1 156 ? 2.130 -4.261 -14.602 1.00 98.25 156 ALA A N 1
ATOM 1279 C CA . ALA A 1 156 ? 2.298 -5.224 -13.524 1.00 98.25 156 ALA A CA 1
ATOM 1280 C C . ALA A 1 156 ? 1.084 -6.148 -13.385 1.00 98.25 156 ALA A C 1
ATOM 1282 O O . ALA A 1 156 ? -0.037 -5.683 -13.183 1.00 98.25 156 ALA A O 1
ATOM 1283 N N . ASP A 1 157 ? 1.340 -7.452 -13.366 1.00 98.06 157 ASP A N 1
ATOM 1284 C CA . ASP A 1 157 ? 0.359 -8.468 -12.979 1.00 98.06 157 ASP A CA 1
ATOM 1285 C C . ASP A 1 157 ? 0.394 -8.688 -11.461 1.00 98.06 157 ASP A C 1
ATOM 1287 O O . ASP A 1 157 ? -0.638 -8.821 -10.803 1.00 98.06 157 ASP A O 1
ATOM 1291 N N . SER A 1 158 ? 1.598 -8.696 -10.881 1.00 97.69 158 SER A N 1
ATOM 1292 C CA . SER A 1 158 ? 1.807 -8.926 -9.454 1.00 97.69 158 SER A CA 1
ATOM 1293 C C . SER A 1 158 ? 2.969 -8.107 -8.910 1.00 97.69 158 SER A C 1
ATOM 1295 O O . SER A 1 158 ? 3.996 -7.929 -9.571 1.00 97.69 158 SER A O 1
ATOM 1297 N N . ILE A 1 159 ? 2.811 -7.612 -7.685 1.00 97.19 159 ILE A N 1
ATOM 1298 C CA . ILE A 1 159 ? 3.813 -6.823 -6.974 1.00 97.19 159 ILE A CA 1
ATOM 1299 C C . ILE A 1 159 ? 3.991 -7.387 -5.566 1.00 97.19 159 ILE A C 1
ATOM 1301 O O . ILE A 1 159 ? 3.036 -7.491 -4.795 1.00 97.19 159 ILE A O 1
ATOM 1305 N N . LEU A 1 160 ? 5.235 -7.692 -5.205 1.00 95.94 160 LEU A N 1
ATOM 1306 C CA . LEU A 1 160 ? 5.628 -8.045 -3.842 1.00 95.94 160 LEU A CA 1
ATOM 1307 C C . LEU A 1 160 ? 6.349 -6.860 -3.192 1.00 95.94 160 LEU A C 1
ATOM 1309 O O . LEU A 1 160 ? 7.295 -6.315 -3.761 1.00 95.94 160 LEU A O 1
ATOM 1313 N N . VAL A 1 161 ? 5.892 -6.467 -2.002 1.00 93.94 161 VAL A N 1
ATOM 1314 C CA . VAL A 1 161 ? 6.309 -5.248 -1.291 1.00 93.94 161 VAL A CA 1
ATOM 1315 C C . VAL A 1 161 ? 7.083 -5.594 -0.018 1.00 93.94 161 VAL A C 1
ATOM 1317 O O . VAL A 1 161 ? 6.673 -6.479 0.734 1.00 93.94 161 VAL A O 1
ATOM 1320 N N . ASN A 1 162 ? 8.154 -4.844 0.267 1.00 85.19 162 ASN A N 1
ATOM 1321 C CA . ASN A 1 162 ? 8.904 -4.883 1.533 1.00 85.19 162 ASN A CA 1
ATOM 1322 C C . ASN A 1 162 ? 9.359 -6.287 1.931 1.00 85.19 162 ASN A C 1
ATOM 1324 O O . ASN A 1 162 ? 8.928 -6.877 2.923 1.00 85.19 162 ASN A O 1
ATOM 1328 N N . LEU A 1 163 ? 10.272 -6.801 1.120 1.00 77.62 163 LEU A N 1
ATOM 1329 C CA . LEU A 1 163 ? 10.849 -8.130 1.239 1.00 77.62 163 LEU A CA 1
ATOM 1330 C C . LEU A 1 163 ? 11.692 -8.297 2.510 1.00 77.62 163 LEU A C 1
ATOM 1332 O O . LEU A 1 163 ? 12.269 -7.326 3.012 1.00 77.62 163 LEU A O 1
ATOM 1336 N N . PRO A 1 164 ? 11.864 -9.540 2.995 1.00 70.81 164 PRO A N 1
ATOM 1337 C CA . PRO A 1 164 ? 12.894 -9.845 3.974 1.00 70.81 164 PRO A CA 1
ATOM 1338 C C . PRO A 1 164 ? 14.258 -9.387 3.447 1.00 70.81 164 PRO A C 1
ATOM 1340 O O . PRO A 1 164 ? 14.649 -9.695 2.319 1.00 70.81 164 PRO A O 1
ATOM 1343 N N . VAL A 1 165 ? 14.990 -8.638 4.271 1.00 72.75 165 VAL A N 1
ATOM 1344 C CA . VAL A 1 165 ? 16.312 -8.118 3.906 1.00 72.75 165 VAL A CA 1
ATOM 1345 C C . VAL A 1 165 ? 17.206 -9.289 3.474 1.00 72.75 165 VAL A C 1
ATOM 1347 O O . VAL A 1 165 ? 17.290 -10.282 4.194 1.00 72.75 165 VAL A O 1
ATOM 1350 N N . ARG A 1 166 ? 17.938 -9.127 2.358 1.00 78.94 166 ARG A N 1
ATOM 1351 C CA . ARG A 1 166 ? 18.950 -10.065 1.809 1.00 78.94 166 ARG A CA 1
ATOM 1352 C C . ARG A 1 166 ? 18.440 -11.229 0.954 1.00 78.94 166 ARG A C 1
ATOM 1354 O O . ARG A 1 166 ? 19.235 -12.111 0.641 1.00 78.94 166 ARG A O 1
ATOM 1361 N N . VAL A 1 167 ? 17.177 -11.240 0.542 1.00 87.00 167 VAL A N 1
ATOM 1362 C CA . VAL A 1 167 ? 16.720 -12.192 -0.482 1.00 87.00 167 VAL A CA 1
ATOM 1363 C C . VAL A 1 167 ? 16.900 -11.552 -1.859 1.00 87.00 167 VAL A C 1
ATOM 1365 O O . VAL A 1 167 ? 16.496 -10.409 -2.063 1.00 87.00 167 VAL A O 1
ATOM 1368 N N . ALA A 1 168 ? 17.554 -12.256 -2.784 1.00 89.81 168 ALA A N 1
ATOM 1369 C CA . ALA A 1 168 ? 17.659 -11.819 -4.175 1.00 89.81 168 ALA A CA 1
ATOM 1370 C C . ALA A 1 168 ? 16.322 -12.048 -4.908 1.00 89.81 168 ALA A C 1
ATOM 1372 O O . ALA A 1 168 ? 15.630 -13.015 -4.577 1.00 89.81 168 ALA A O 1
ATOM 1373 N N . PRO A 1 169 ? 15.958 -11.197 -5.886 1.00 91.88 169 PRO A N 1
ATOM 137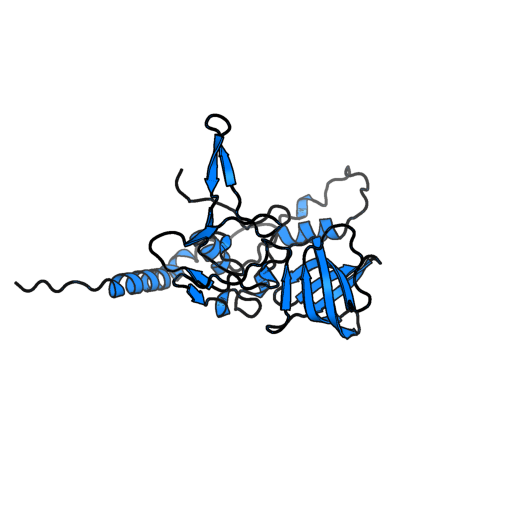4 C CA . PRO A 1 169 ? 14.771 -11.423 -6.700 1.00 91.88 169 PRO A CA 1
ATOM 1375 C C . PRO A 1 169 ? 14.852 -12.779 -7.419 1.00 91.88 169 PRO A C 1
ATOM 1377 O O . PRO A 1 169 ? 15.917 -13.130 -7.936 1.00 91.88 169 PRO A O 1
ATOM 1380 N N . PRO A 1 170 ? 13.747 -13.544 -7.456 1.00 94.25 170 PRO A N 1
ATOM 1381 C CA . PRO A 1 170 ? 13.600 -14.699 -8.325 1.00 94.25 170 PRO A CA 1
ATOM 1382 C C . PRO A 1 170 ? 13.913 -14.362 -9.788 1.00 94.25 170 PRO A C 1
ATOM 1384 O O . PRO A 1 170 ? 13.753 -13.224 -10.225 1.00 94.25 170 PRO A O 1
ATOM 1387 N N . ALA A 1 171 ? 14.360 -15.360 -10.550 1.00 96.38 171 ALA A N 1
ATOM 1388 C CA . ALA A 1 171 ? 14.793 -15.166 -11.937 1.00 96.38 171 ALA A CA 1
ATOM 1389 C C . ALA A 1 171 ? 13.657 -14.750 -12.892 1.00 96.38 171 ALA A C 1
ATOM 1391 O O . ALA A 1 171 ? 13.925 -14.239 -13.974 1.00 96.38 171 ALA A O 1
ATOM 1392 N N . ASP A 1 172 ? 12.407 -14.987 -12.504 1.00 96.81 172 ASP A N 1
ATOM 1393 C CA . ASP A 1 172 ? 11.184 -14.647 -13.230 1.00 96.81 172 ASP A CA 1
ATOM 1394 C C . ASP A 1 172 ? 10.634 -13.249 -12.891 1.00 96.81 172 ASP A C 1
ATOM 1396 O O . ASP A 1 172 ? 9.638 -12.830 -13.477 1.00 96.81 172 ASP A O 1
ATOM 1400 N N . VAL A 1 173 ? 11.271 -12.511 -11.974 1.00 97.19 173 VAL A N 1
ATOM 1401 C CA . VAL A 1 173 ? 10.920 -11.112 -11.695 1.00 97.19 173 VAL A CA 1
ATOM 1402 C C . VAL A 1 173 ? 11.276 -10.244 -12.904 1.00 97.19 173 VAL A C 1
ATOM 1404 O O . VAL A 1 173 ? 12.444 -10.148 -13.279 1.00 97.19 173 VAL A O 1
ATOM 1407 N N . THR A 1 174 ? 10.282 -9.556 -13.473 1.00 97.69 174 THR A N 1
ATOM 1408 C CA . THR A 1 174 ? 10.464 -8.651 -14.622 1.00 97.69 174 THR A CA 1
ATOM 1409 C C . THR A 1 174 ? 11.350 -7.461 -14.258 1.00 97.69 174 THR A C 1
ATOM 1411 O O . THR A 1 174 ? 12.253 -7.095 -15.006 1.00 97.69 174 THR A O 1
ATOM 1414 N N . THR A 1 175 ? 11.109 -6.840 -13.100 1.00 97.38 175 THR A N 1
ATOM 1415 C CA . THR A 1 175 ? 11.977 -5.782 -12.569 1.00 97.38 175 THR A CA 1
ATOM 1416 C C . THR A 1 175 ? 11.929 -5.717 -11.048 1.00 97.38 175 THR A C 1
ATOM 1418 O O . THR A 1 175 ? 10.955 -6.124 -10.409 1.00 97.38 175 THR A O 1
ATOM 1421 N N . SER A 1 176 ? 12.977 -5.156 -10.454 1.00 96.75 176 SER A N 1
ATOM 1422 C CA . SER A 1 176 ? 13.024 -4.869 -9.025 1.00 96.75 176 SER A CA 1
ATOM 1423 C C . SER A 1 176 ? 13.657 -3.512 -8.771 1.00 96.75 176 SER A C 1
ATOM 1425 O O . SER A 1 176 ? 14.563 -3.093 -9.490 1.00 96.75 176 SER A O 1
ATOM 1427 N N . GLY A 1 177 ? 13.189 -2.818 -7.740 1.00 95.69 177 GLY A N 1
ATOM 1428 C CA . GLY A 1 177 ? 13.703 -1.494 -7.426 1.00 95.69 177 GLY A CA 1
ATOM 1429 C C . GLY A 1 177 ? 13.013 -0.835 -6.247 1.00 95.69 177 GLY A C 1
ATOM 1430 O O . GLY A 1 177 ? 12.063 -1.369 -5.676 1.00 95.69 177 GLY A O 1
ATOM 1431 N N . ASN A 1 178 ? 13.502 0.347 -5.890 1.00 95.31 178 ASN A N 1
ATOM 1432 C CA . ASN A 1 178 ? 12.949 1.153 -4.810 1.00 95.31 178 ASN A CA 1
ATOM 1433 C C . ASN A 1 178 ? 11.955 2.174 -5.357 1.00 95.31 178 ASN A C 1
ATOM 1435 O O . ASN A 1 178 ? 12.237 2.838 -6.355 1.00 95.31 178 ASN A O 1
ATOM 1439 N N . ILE A 1 179 ? 10.828 2.355 -4.673 1.00 94.38 179 ILE A N 1
ATOM 1440 C CA . ILE A 1 179 ? 9.808 3.331 -5.065 1.00 94.38 179 ILE A CA 1
ATOM 1441 C C . ILE A 1 179 ? 10.358 4.755 -4.957 1.00 94.38 179 ILE A C 1
ATOM 1443 O O . ILE A 1 179 ? 10.801 5.190 -3.893 1.00 94.38 179 ILE A O 1
ATOM 1447 N N . LEU A 1 180 ? 10.274 5.504 -6.054 1.00 92.81 180 LEU A N 1
ATOM 1448 C CA . LEU A 1 180 ? 10.550 6.937 -6.125 1.00 92.81 180 LEU A CA 1
ATOM 1449 C C . LEU A 1 180 ? 9.279 7.770 -5.949 1.00 92.81 180 LEU A C 1
ATOM 1451 O O . LEU A 1 180 ? 9.296 8.772 -5.236 1.00 92.81 180 LEU A O 1
ATOM 1455 N N . SER A 1 181 ? 8.187 7.369 -6.600 1.00 89.50 181 SER A N 1
ATOM 1456 C CA . SER A 1 181 ? 6.899 8.060 -6.528 1.00 89.50 181 SER A CA 1
ATOM 1457 C C . SER A 1 181 ? 5.728 7.115 -6.792 1.00 89.50 181 SER A C 1
ATOM 1459 O O . SER A 1 181 ? 5.876 6.080 -7.442 1.00 89.50 181 SER A O 1
ATOM 1461 N N . VAL A 1 182 ? 4.558 7.498 -6.280 1.00 88.25 182 VAL A N 1
ATOM 1462 C CA . VAL A 1 182 ? 3.280 6.804 -6.466 1.00 88.25 182 VAL A CA 1
ATOM 1463 C C . VAL A 1 182 ? 2.239 7.849 -6.852 1.00 88.25 182 VAL A C 1
ATOM 1465 O O . VAL A 1 182 ? 2.021 8.810 -6.114 1.00 88.25 182 VAL A O 1
ATOM 1468 N N . MET A 1 183 ? 1.615 7.693 -8.016 1.00 86.81 183 MET A N 1
ATOM 1469 C CA . MET A 1 183 ? 0.608 8.614 -8.541 1.00 86.81 183 MET A CA 1
ATOM 1470 C C . MET A 1 183 ? -0.550 7.819 -9.143 1.00 86.81 183 MET A C 1
ATOM 1472 O O . MET A 1 183 ? -0.509 7.421 -10.305 1.00 86.81 183 MET A O 1
ATOM 1476 N N . GLY A 1 184 ? -1.596 7.589 -8.346 1.00 87.12 184 GLY A N 1
ATOM 1477 C CA . GLY A 1 184 ? -2.745 6.782 -8.761 1.00 87.12 184 GLY A CA 1
ATOM 1478 C C . GLY A 1 184 ? -2.330 5.365 -9.152 1.00 87.12 184 GLY A C 1
ATOM 1479 O O . GLY A 1 184 ? -1.922 4.580 -8.301 1.00 87.12 184 GLY A O 1
ATOM 1480 N N . GLN A 1 185 ? -2.435 5.063 -10.444 1.00 92.44 185 GLN A N 1
ATOM 1481 C CA . GLN A 1 185 ? -2.105 3.771 -11.051 1.00 92.44 185 GLN A CA 1
ATOM 1482 C C . GLN A 1 185 ? -0.675 3.684 -11.600 1.00 92.44 185 GLN A C 1
ATOM 1484 O O . GLN A 1 185 ? -0.301 2.682 -12.202 1.00 92.44 185 GLN A O 1
ATOM 1489 N N . THR A 1 186 ? 0.134 4.720 -11.396 1.00 94.75 186 THR A N 1
ATOM 1490 C CA . THR A 1 186 ? 1.502 4.772 -11.904 1.00 94.75 186 THR A CA 1
ATOM 1491 C C . THR A 1 186 ? 2.484 4.832 -10.744 1.00 94.75 186 THR A C 1
ATOM 1493 O O . THR A 1 186 ? 2.403 5.720 -9.892 1.00 94.75 186 THR A O 1
ATOM 1496 N N . LEU A 1 187 ? 3.441 3.910 -10.723 1.00 95.50 187 LEU A N 1
ATOM 1497 C CA . LEU A 1 187 ? 4.573 3.901 -9.802 1.00 95.50 187 LEU A CA 1
ATOM 1498 C C . LEU A 1 187 ? 5.839 4.237 -10.586 1.00 95.50 187 LEU A C 1
ATOM 1500 O O . LEU A 1 187 ? 6.014 3.781 -11.714 1.00 95.50 187 LEU A O 1
ATOM 1504 N N . SER A 1 188 ? 6.754 4.988 -9.987 1.00 96.44 188 SER A N 1
ATOM 1505 C CA . SER A 1 188 ? 8.120 5.094 -10.496 1.00 96.44 188 SER A CA 1
ATOM 1506 C C . SER A 1 188 ? 9.056 4.366 -9.552 1.00 96.44 188 SER A C 1
ATOM 1508 O O . SER A 1 188 ? 9.018 4.624 -8.347 1.00 96.44 188 SER A O 1
ATOM 1510 N N . ILE A 1 189 ? 9.897 3.482 -10.083 1.00 97.31 189 ILE A N 1
ATOM 1511 C CA . ILE A 1 189 ? 10.908 2.764 -9.302 1.00 97.31 189 ILE A CA 1
ATOM 1512 C C . ILE A 1 189 ? 12.311 3.000 -9.863 1.00 97.31 189 ILE A C 1
ATOM 1514 O O . ILE A 1 189 ? 12.478 3.286 -11.048 1.00 97.31 189 ILE A O 1
ATOM 1518 N N . LEU A 1 190 ? 13.315 2.876 -8.999 1.00 97.25 190 LEU A N 1
ATOM 1519 C CA . LEU A 1 190 ? 14.735 2.913 -9.340 1.00 97.25 190 LEU A CA 1
ATOM 1520 C C . LEU A 1 190 ? 15.344 1.535 -9.093 1.00 97.25 190 LEU A C 1
ATOM 1522 O O . LEU A 1 190 ? 15.336 1.070 -7.949 1.00 97.25 190 LEU A O 1
ATOM 1526 N N . ASP A 1 191 ? 15.861 0.896 -10.137 1.00 96.56 191 ASP A N 1
ATOM 1527 C CA . ASP A 1 191 ? 16.540 -0.391 -9.999 1.00 96.56 191 ASP A CA 1
ATOM 1528 C C . ASP A 1 191 ? 17.944 -0.244 -9.379 1.00 96.56 191 ASP A C 1
ATOM 1530 O O . ASP A 1 191 ? 18.437 0.859 -9.119 1.00 96.56 191 ASP A O 1
ATOM 1534 N N . ALA A 1 192 ? 18.613 -1.373 -9.134 1.00 93.50 192 ALA A N 1
ATOM 1535 C CA . ALA A 1 192 ? 19.972 -1.381 -8.591 1.00 93.50 192 ALA A CA 1
ATOM 1536 C C . ALA A 1 192 ? 21.031 -0.803 -9.556 1.00 93.50 192 ALA A C 1
ATOM 1538 O O . ALA A 1 192 ? 22.097 -0.383 -9.107 1.00 93.50 192 ALA A O 1
ATOM 1539 N N . GLY A 1 193 ? 20.747 -0.777 -10.863 1.00 96.31 193 GLY A N 1
ATOM 1540 C CA . GLY A 1 193 ? 21.598 -0.188 -11.901 1.00 96.31 193 GLY A CA 1
ATOM 1541 C C . GLY A 1 193 ? 21.403 1.321 -12.081 1.00 96.31 193 GLY A C 1
ATOM 1542 O O . GLY A 1 193 ? 22.134 1.943 -12.851 1.00 96.31 193 GLY A O 1
ATOM 1543 N N . GLY A 1 194 ? 20.445 1.927 -11.375 1.00 96.12 194 GLY A N 1
ATOM 1544 C CA . GLY A 1 194 ? 20.098 3.341 -11.493 1.00 96.12 194 GLY A CA 1
ATOM 1545 C C . GLY A 1 194 ? 19.149 3.666 -12.653 1.00 96.12 194 GLY A C 1
ATOM 1546 O O . GLY A 1 194 ? 18.907 4.846 -12.924 1.00 96.12 194 GLY A O 1
ATOM 1547 N N . LEU A 1 195 ? 18.592 2.659 -13.329 1.00 97.56 195 LEU A N 1
ATOM 1548 C CA . LEU A 1 195 ? 17.561 2.832 -14.346 1.00 97.56 195 LEU A CA 1
ATOM 1549 C C . LEU A 1 195 ? 16.206 3.068 -13.679 1.00 97.56 195 LEU A C 1
ATOM 1551 O O . LEU A 1 195 ? 15.853 2.455 -12.668 1.00 97.56 195 LEU A O 1
ATOM 1555 N N . LYS A 1 196 ? 15.437 3.991 -14.256 1.00 98.06 196 LYS A N 1
ATOM 1556 C CA . LYS A 1 196 ? 14.098 4.330 -13.778 1.00 98.06 196 LYS A CA 1
ATOM 1557 C C . LYS A 1 196 ? 13.059 3.603 -14.606 1.00 98.06 196 LYS A C 1
ATOM 1559 O O . LYS A 1 196 ? 13.040 3.772 -15.821 1.00 98.06 196 LYS A O 1
ATOM 1564 N N . TYR A 1 197 ? 12.169 2.889 -13.932 1.00 98.31 197 TYR A N 1
ATOM 1565 C CA . TYR A 1 197 ? 11.024 2.238 -14.555 1.00 98.31 197 TYR A CA 1
ATOM 1566 C C . TYR A 1 197 ? 9.727 2.924 -14.150 1.00 98.31 197 TYR A C 1
ATOM 1568 O O . TYR A 1 197 ? 9.583 3.422 -13.028 1.00 98.31 197 TYR A O 1
ATOM 1576 N N . THR A 1 198 ? 8.781 2.924 -15.080 1.00 98.19 198 THR A N 1
ATOM 1577 C CA . THR A 1 198 ? 7.389 3.293 -14.853 1.00 98.19 198 THR A CA 1
ATOM 1578 C C . THR A 1 198 ? 6.578 2.011 -14.769 1.00 98.19 198 THR A C 1
ATOM 1580 O O . THR A 1 198 ? 6.490 1.263 -15.737 1.00 98.19 198 THR A O 1
ATOM 1583 N N . ILE A 1 199 ? 5.997 1.746 -13.607 1.00 98.06 199 ILE A N 1
ATOM 1584 C CA . ILE A 1 199 ? 5.141 0.587 -13.381 1.00 98.06 199 ILE A CA 1
ATOM 1585 C C . ILE A 1 199 ? 3.697 1.062 -13.459 1.00 98.06 199 ILE A C 1
ATOM 1587 O O . ILE A 1 199 ? 3.267 1.876 -12.641 1.00 98.06 199 ILE A O 1
ATOM 1591 N N . SER A 1 200 ? 2.958 0.575 -14.445 1.00 97.06 200 SER A N 1
ATOM 1592 C CA . SER A 1 200 ? 1.521 0.790 -14.537 1.00 97.06 200 SER A CA 1
ATOM 1593 C C . SER A 1 200 ? 0.809 -0.372 -13.866 1.00 97.06 200 SER A C 1
ATOM 1595 O O . SER A 1 200 ? 1.080 -1.532 -14.174 1.00 97.06 200 SER A O 1
ATOM 1597 N N . VAL A 1 201 ? -0.110 -0.055 -12.965 1.00 95.62 201 VAL A N 1
ATOM 1598 C CA . VAL A 1 201 ? -0.953 -1.034 -12.280 1.00 95.62 201 VAL A CA 1
ATOM 1599 C C . VAL A 1 201 ? -2.407 -0.821 -12.664 1.00 95.62 201 VAL A C 1
ATOM 1601 O O . VAL A 1 201 ? -2.824 0.294 -12.980 1.00 95.62 201 VAL A O 1
ATOM 1604 N N . ASP A 1 202 ? -3.197 -1.875 -12.606 1.00 94.06 202 ASP A N 1
ATOM 1605 C CA . ASP A 1 202 ? -4.627 -1.827 -12.862 1.00 94.06 202 ASP A CA 1
ATOM 1606 C C . ASP A 1 202 ? -5.402 -2.422 -11.664 1.00 94.06 202 ASP A C 1
ATOM 1608 O O . ASP A 1 202 ? -4.802 -2.761 -10.640 1.00 94.06 202 ASP A O 1
ATOM 1612 N N . PRO A 1 203 ? -6.745 -2.487 -11.711 1.00 88.94 203 PRO A N 1
ATOM 1613 C CA . PRO A 1 203 ? -7.531 -3.099 -10.639 1.00 88.94 203 PRO A CA 1
ATOM 1614 C C . PRO A 1 203 ? -7.320 -4.612 -10.456 1.00 88.94 203 PRO A C 1
ATOM 1616 O O . PRO A 1 203 ? -7.818 -5.166 -9.479 1.00 88.94 203 PRO A O 1
ATOM 1619 N N . PHE A 1 204 ? -6.648 -5.284 -11.392 1.00 93.44 204 PHE A N 1
ATOM 1620 C CA . PHE A 1 204 ? -6.359 -6.716 -11.365 1.00 93.44 204 PHE A CA 1
ATOM 1621 C C . PHE A 1 204 ? -4.934 -7.023 -10.891 1.00 93.44 204 PHE A C 1
ATOM 1623 O O . PHE A 1 204 ? -4.680 -8.159 -10.490 1.00 93.44 204 PHE A O 1
ATOM 1630 N N . THR A 1 205 ? -4.034 -6.032 -10.868 1.00 95.88 205 THR A N 1
ATOM 1631 C CA . THR A 1 205 ? -2.695 -6.167 -10.286 1.00 95.88 205 THR A CA 1
ATOM 1632 C C . THR A 1 205 ? -2.793 -6.635 -8.835 1.00 95.88 205 THR A C 1
ATOM 1634 O O . THR A 1 205 ? -3.360 -5.957 -7.974 1.00 95.88 205 THR A O 1
ATOM 1637 N N . THR A 1 206 ? -2.201 -7.788 -8.530 1.00 95.81 206 THR A N 1
ATOM 1638 C CA . THR A 1 206 ? -2.211 -8.335 -7.171 1.00 95.81 206 THR A CA 1
ATOM 1639 C C . THR A 1 206 ? -1.049 -7.793 -6.352 1.00 95.81 206 THR A C 1
ATOM 1641 O O . THR A 1 206 ? 0.096 -7.825 -6.799 1.00 95.81 206 THR A O 1
ATOM 1644 N N . PHE A 1 207 ? -1.322 -7.360 -5.122 1.00 94.69 207 PHE A N 1
ATOM 1645 C CA . PHE A 1 207 ? -0.292 -6.905 -4.192 1.00 94.69 207 PHE A CA 1
ATOM 1646 C C . PHE A 1 207 ? -0.109 -7.906 -3.057 1.00 94.69 207 PHE A C 1
ATOM 1648 O O . PHE A 1 207 ? -1.060 -8.251 -2.356 1.00 94.69 207 PHE A O 1
ATOM 1655 N N . SER A 1 208 ? 1.132 -8.333 -2.847 1.00 94.06 208 SER A N 1
ATOM 1656 C CA . SER A 1 208 ? 1.532 -9.160 -1.717 1.00 94.06 208 SER A CA 1
ATOM 1657 C C . SER A 1 208 ? 2.420 -8.346 -0.784 1.00 94.06 208 SER A C 1
ATOM 1659 O O . SER A 1 208 ? 3.427 -7.777 -1.201 1.00 94.06 208 SER A O 1
ATOM 1661 N N . PHE A 1 209 ? 2.053 -8.307 0.491 1.00 90.81 209 PHE A N 1
ATOM 1662 C CA . PHE A 1 209 ? 2.798 -7.615 1.538 1.00 90.81 209 PHE A CA 1
ATOM 1663 C C . PHE A 1 209 ? 3.401 -8.627 2.513 1.00 90.81 209 PHE A C 1
ATOM 1665 O O . PHE A 1 209 ? 2.944 -9.767 2.618 1.00 90.81 209 PHE A O 1
ATOM 1672 N N . SER A 1 210 ? 4.427 -8.201 3.247 1.00 85.69 210 SER A N 1
ATOM 1673 C CA . SER A 1 210 ? 4.936 -8.961 4.388 1.00 85.69 210 SER A CA 1
ATOM 1674 C C . SER A 1 210 ? 3.839 -9.204 5.434 1.00 85.69 210 SER A C 1
ATOM 1676 O O . SER A 1 210 ? 2.912 -8.407 5.594 1.00 85.69 210 SER A O 1
ATOM 1678 N N . ALA A 1 211 ? 3.945 -10.309 6.175 1.00 83.00 211 ALA A N 1
ATOM 1679 C CA . ALA A 1 211 ? 2.944 -10.674 7.174 1.00 83.00 211 ALA A CA 1
ATOM 1680 C C . ALA A 1 211 ? 2.734 -9.555 8.217 1.00 83.00 211 ALA A C 1
ATOM 1682 O O . ALA A 1 211 ? 3.682 -8.975 8.748 1.00 83.00 211 ALA A O 1
ATOM 1683 N N . GLY A 1 212 ? 1.461 -9.245 8.488 1.00 81.19 212 GLY A N 1
ATOM 1684 C CA . GLY A 1 212 ? 1.043 -8.143 9.364 1.00 81.19 212 GLY A CA 1
ATOM 1685 C C . GLY A 1 212 ? 0.853 -6.787 8.661 1.00 81.19 212 GLY A C 1
ATOM 1686 O O . GLY A 1 212 ? 0.325 -5.856 9.279 1.00 81.19 212 GLY A O 1
ATOM 1687 N N . GLU A 1 213 ? 1.224 -6.678 7.384 1.00 82.50 213 GLU A N 1
ATOM 1688 C CA . GLU A 1 213 ? 0.944 -5.543 6.497 1.00 82.50 213 GLU A CA 1
ATOM 1689 C C . GLU A 1 213 ? -0.036 -5.956 5.388 1.00 82.50 213 GLU A C 1
ATOM 1691 O O . GLU A 1 213 ? -0.233 -7.145 5.148 1.00 82.50 213 GLU A O 1
ATOM 1696 N N . GLY A 1 214 ? -0.693 -4.980 4.744 1.00 83.94 214 GLY A N 1
ATOM 1697 C CA . GLY A 1 214 ? -1.585 -5.243 3.604 1.00 83.94 214 GLY A CA 1
ATOM 1698 C C . GLY A 1 214 ? -2.656 -6.303 3.875 1.00 83.94 214 GLY A C 1
ATOM 1699 O O . GLY A 1 214 ? -2.925 -7.145 3.023 1.00 83.94 214 GLY A O 1
ATOM 1700 N N . LEU A 1 215 ? -3.220 -6.315 5.086 1.00 85.19 215 LEU A N 1
ATOM 1701 C CA . LEU A 1 215 ? -4.228 -7.300 5.464 1.00 85.19 215 LEU A CA 1
ATOM 1702 C C . LEU A 1 215 ? -5.462 -7.177 4.542 1.00 85.19 215 LEU A C 1
ATOM 1704 O O . LEU A 1 215 ? -5.794 -6.075 4.093 1.00 85.19 215 LEU A O 1
ATOM 1708 N N . PRO A 1 216 ? -6.185 -8.277 4.275 1.00 86.38 216 PRO A N 1
ATOM 1709 C CA . PRO A 1 216 ? -7.451 -8.195 3.561 1.00 86.38 216 PRO A CA 1
ATOM 1710 C C . PRO A 1 216 ? -8.500 -7.488 4.422 1.00 86.38 216 PRO A C 1
ATOM 1712 O O . PRO A 1 216 ? -8.448 -7.549 5.654 1.00 86.38 216 PRO A O 1
ATOM 1715 N N . ARG A 1 217 ? -9.498 -6.880 3.772 1.00 86.69 217 ARG A N 1
ATOM 1716 C CA . ARG A 1 217 ? -10.645 -6.269 4.453 1.00 86.69 217 ARG A CA 1
ATOM 1717 C C . ARG A 1 217 ? -11.242 -7.216 5.507 1.00 86.69 217 ARG A C 1
ATOM 1719 O O . ARG A 1 217 ? -11.518 -8.378 5.182 1.00 86.69 217 ARG A O 1
ATOM 1726 N N . PRO A 1 218 ? -11.516 -6.734 6.735 1.00 86.31 218 PRO A N 1
ATOM 1727 C CA . PRO A 1 218 ? -12.191 -7.528 7.749 1.00 86.31 218 PRO A CA 1
ATOM 1728 C C . PRO A 1 218 ? -13.512 -8.108 7.234 1.00 86.31 218 PRO A C 1
ATOM 1730 O O . PRO A 1 218 ? -14.286 -7.436 6.551 1.00 86.31 218 PRO A O 1
ATOM 1733 N N . ARG A 1 219 ? -13.772 -9.378 7.567 1.00 88.25 219 ARG A N 1
ATOM 1734 C CA . ARG A 1 219 ? -15.036 -10.052 7.220 1.00 88.25 219 ARG A CA 1
ATOM 1735 C C . ARG A 1 219 ? -16.201 -9.611 8.105 1.00 88.25 219 ARG A C 1
ATOM 1737 O O . ARG A 1 219 ? -17.352 -9.796 7.730 1.00 88.25 219 ARG A O 1
ATOM 1744 N N . GLU A 1 220 ? -15.895 -9.059 9.271 1.00 89.38 220 GLU A N 1
ATOM 1745 C CA . GLU A 1 220 ? -16.868 -8.626 10.268 1.00 89.38 220 GLU A CA 1
ATOM 1746 C C . GLU A 1 220 ? -17.001 -7.102 10.280 1.00 89.38 220 GLU A C 1
ATOM 1748 O O . GLU A 1 220 ? -16.064 -6.379 9.939 1.00 89.38 220 GLU A O 1
ATOM 1753 N N . GLY A 1 221 ? -18.156 -6.616 10.737 1.00 85.31 221 GLY A N 1
ATOM 1754 C CA . GLY A 1 221 ? -18.478 -5.192 10.783 1.00 85.31 221 GLY A CA 1
ATOM 1755 C C . GLY A 1 221 ? -19.264 -4.709 9.564 1.00 85.31 221 GLY A C 1
ATOM 1756 O O . GLY A 1 221 ? -19.296 -5.355 8.518 1.00 85.31 221 GLY A O 1
ATOM 1757 N N . LEU A 1 222 ? -19.931 -3.563 9.713 1.00 88.62 222 LEU A N 1
ATOM 1758 C CA . LEU A 1 222 ? -20.636 -2.912 8.613 1.00 88.62 222 LEU A CA 1
ATOM 1759 C C . LEU A 1 222 ? -19.668 -1.970 7.897 1.00 88.62 222 LEU A C 1
ATOM 1761 O O . LEU A 1 222 ? -19.300 -0.929 8.439 1.00 88.62 222 LEU A O 1
ATOM 1765 N N . TRP A 1 223 ? -19.274 -2.338 6.682 1.00 87.56 223 TRP A N 1
ATOM 1766 C CA . TRP A 1 223 ? -18.342 -1.572 5.859 1.00 87.56 223 TRP A CA 1
ATOM 1767 C C . TRP A 1 223 ? -19.036 -1.027 4.611 1.00 87.56 223 TRP A C 1
ATOM 1769 O O . TRP A 1 223 ? -19.695 -1.766 3.882 1.00 87.56 223 TRP A O 1
ATOM 1779 N N . LEU A 1 224 ? -18.857 0.262 4.346 1.00 88.25 224 LEU A N 1
ATOM 1780 C CA . LEU A 1 224 ? -19.311 0.948 3.141 1.00 88.25 224 LEU A CA 1
ATOM 1781 C C . LEU A 1 224 ? -18.144 1.097 2.166 1.00 88.25 224 LEU A C 1
ATOM 1783 O O . LEU A 1 224 ? -17.110 1.626 2.561 1.00 88.25 224 LEU A O 1
ATOM 1787 N N . ASN A 1 225 ? -18.316 0.685 0.907 1.00 88.12 225 ASN A N 1
ATOM 1788 C CA . ASN A 1 225 ? -17.312 0.919 -0.132 1.00 88.12 225 ASN A CA 1
ATOM 1789 C C . ASN A 1 225 ? -17.262 2.411 -0.509 1.00 88.12 225 ASN A C 1
ATOM 1791 O O . ASN A 1 225 ? -18.283 3.008 -0.857 1.00 88.12 225 ASN A O 1
ATOM 1795 N N . ILE A 1 226 ? -16.066 2.990 -0.472 1.00 86.06 226 ILE A N 1
ATOM 1796 C CA . ILE A 1 226 ? -15.747 4.347 -0.924 1.00 86.06 226 ILE A CA 1
ATOM 1797 C C . ILE A 1 226 ? -14.612 4.366 -1.961 1.00 86.06 226 ILE A C 1
ATOM 1799 O O . ILE A 1 226 ? -14.076 5.432 -2.254 1.00 86.06 226 ILE A O 1
ATOM 1803 N N . SER A 1 227 ? -14.272 3.225 -2.570 1.00 82.56 227 SER A N 1
ATOM 1804 C CA . SER A 1 227 ? -13.240 3.110 -3.615 1.00 82.56 227 SER A CA 1
ATOM 1805 C C . SER A 1 227 ? -13.474 4.051 -4.794 1.00 82.56 227 SER A C 1
ATOM 1807 O O . SER A 1 227 ? -12.528 4.569 -5.379 1.00 82.56 227 SER A O 1
ATOM 1809 N N . TRP A 1 228 ? -14.737 4.338 -5.119 1.00 83.06 228 TRP A N 1
ATOM 1810 C CA . TRP A 1 228 ? -15.095 5.318 -6.151 1.00 83.06 228 TRP A CA 1
ATOM 1811 C C . TRP A 1 228 ? -14.549 6.728 -5.854 1.00 83.06 228 TRP A C 1
ATOM 1813 O O . TRP A 1 228 ? -14.324 7.522 -6.770 1.00 83.06 228 TRP A O 1
ATOM 1823 N N . LEU A 1 229 ? -14.332 7.050 -4.577 1.00 82.62 229 LEU A N 1
ATOM 1824 C CA . LEU A 1 229 ? -13.784 8.321 -4.129 1.00 82.62 229 LEU A CA 1
ATOM 1825 C C . LEU A 1 229 ? -12.269 8.233 -3.951 1.00 82.62 229 LEU A C 1
ATOM 1827 O O . LEU A 1 229 ? -11.563 9.094 -4.464 1.00 82.62 229 LEU A O 1
ATOM 1831 N N . THR A 1 230 ? -11.775 7.220 -3.243 1.00 80.06 230 THR A N 1
ATOM 1832 C CA . THR A 1 230 ? -10.399 7.174 -2.712 1.00 80.06 230 THR A CA 1
ATOM 1833 C C . THR A 1 230 ? -9.566 5.980 -3.171 1.00 80.06 230 THR A C 1
ATOM 1835 O O . THR A 1 230 ? -8.365 5.964 -2.921 1.00 80.06 230 THR A O 1
ATOM 1838 N N . GLY A 1 231 ? -10.148 5.015 -3.881 1.00 80.38 231 GLY A N 1
ATOM 1839 C CA . GLY A 1 231 ? -9.400 3.912 -4.489 1.00 80.38 231 GLY A CA 1
ATOM 1840 C C . GLY A 1 231 ? -8.451 4.402 -5.584 1.00 80.38 231 GLY A C 1
ATOM 1841 O O . GLY A 1 231 ? -8.515 5.559 -5.998 1.00 80.38 231 GLY A O 1
ATOM 1842 N N . SER A 1 232 ? -7.563 3.541 -6.085 1.00 80.81 232 SER A N 1
ATOM 1843 C CA . SER A 1 232 ? -6.551 3.912 -7.099 1.00 80.81 232 SER A CA 1
ATOM 1844 C C . SER A 1 232 ? -7.147 4.507 -8.386 1.00 80.81 232 SER A C 1
ATOM 1846 O O . SER A 1 232 ? -6.529 5.371 -9.007 1.00 80.81 232 SER A O 1
ATOM 1848 N N . THR A 1 233 ? -8.364 4.092 -8.744 1.00 84.62 233 THR A N 1
ATOM 1849 C CA . THR A 1 233 ? -9.172 4.608 -9.864 1.00 84.62 233 THR A CA 1
ATOM 1850 C C . THR A 1 233 ? -10.204 5.660 -9.451 1.00 84.62 233 THR A C 1
ATOM 1852 O O . THR A 1 233 ? -10.912 6.198 -10.302 1.00 84.62 233 THR A O 1
ATOM 1855 N N . GLY A 1 234 ? -10.325 5.948 -8.155 1.00 83.06 234 GLY A N 1
ATOM 1856 C CA . GLY A 1 234 ? -11.301 6.884 -7.613 1.00 83.06 234 GLY A CA 1
ATOM 1857 C C . GLY A 1 234 ? -10.977 8.340 -7.945 1.00 83.06 234 GLY A C 1
ATOM 1858 O O . GLY A 1 234 ? -9.864 8.686 -8.348 1.00 83.06 234 GLY A O 1
ATOM 1859 N N . LEU A 1 235 ? -11.945 9.231 -7.719 1.00 82.25 235 LEU A N 1
ATOM 1860 C CA . LEU A 1 235 ? -11.811 10.675 -7.985 1.00 82.25 235 LEU A CA 1
ATOM 1861 C C . LEU A 1 235 ? -10.578 11.313 -7.321 1.00 82.25 235 LEU A C 1
ATOM 1863 O O . LEU A 1 235 ? -9.999 12.268 -7.844 1.00 82.25 235 LEU A O 1
ATOM 1867 N N . LEU A 1 236 ? -10.186 10.795 -6.160 1.00 80.19 236 LEU A N 1
ATOM 1868 C CA . LEU A 1 236 ? -9.035 11.230 -5.379 1.00 80.19 236 LEU A CA 1
ATOM 1869 C C . LEU A 1 236 ? -7.861 10.245 -5.454 1.00 80.19 236 LEU A C 1
ATOM 1871 O O . LEU A 1 236 ? -6.828 10.518 -4.851 1.00 80.19 236 LEU A O 1
ATOM 1875 N N . GLY A 1 237 ? -7.965 9.164 -6.231 1.00 76.31 237 GLY A N 1
ATOM 1876 C CA . GLY A 1 237 ? -6.966 8.094 -6.311 1.00 76.31 237 GLY A CA 1
ATOM 1877 C C . GLY A 1 237 ? -5.574 8.564 -6.720 1.00 76.31 237 GLY A C 1
ATOM 1878 O O . GLY A 1 237 ? -4.560 8.075 -6.225 1.00 76.31 237 GLY A O 1
ATOM 1879 N N . ARG A 1 238 ? -5.500 9.614 -7.548 1.00 80.06 238 ARG A N 1
ATOM 1880 C CA . ARG A 1 238 ? -4.231 10.267 -7.919 1.00 80.06 238 ARG A CA 1
ATOM 1881 C C . ARG A 1 238 ? -3.441 10.811 -6.723 1.00 80.06 238 ARG A C 1
ATOM 1883 O O . ARG A 1 238 ? -2.249 11.066 -6.857 1.00 80.06 238 ARG A O 1
ATOM 1890 N N . TYR A 1 239 ? -4.097 10.995 -5.577 1.00 74.56 239 TYR A N 1
ATOM 1891 C CA . TYR A 1 239 ? -3.500 11.484 -4.339 1.00 74.56 239 TYR A CA 1
ATOM 1892 C C . TYR A 1 239 ? -3.142 10.365 -3.347 1.00 74.56 239 TYR A C 1
ATOM 1894 O O . TYR A 1 239 ? -2.671 10.663 -2.252 1.00 74.56 239 TYR A O 1
ATOM 1902 N N . ASN A 1 240 ? -3.314 9.093 -3.717 1.00 66.31 240 ASN A N 1
ATOM 1903 C CA . ASN A 1 240 ? -3.068 7.964 -2.817 1.00 66.31 240 ASN A CA 1
ATOM 1904 C C . ASN A 1 240 ? -1.599 7.820 -2.409 1.00 66.31 240 ASN A C 1
ATOM 1906 O O . ASN A 1 240 ? -1.338 7.256 -1.365 1.00 66.31 240 ASN A O 1
ATOM 1910 N N . GLY A 1 241 ? -0.655 8.372 -3.180 1.00 58.22 241 GLY A N 1
ATOM 1911 C CA . GLY A 1 241 ? 0.777 8.351 -2.868 1.00 58.22 241 GLY A CA 1
ATOM 1912 C C . GLY A 1 241 ? 1.281 9.506 -2.000 1.00 58.22 241 GLY A C 1
ATOM 1913 O O . GLY A 1 241 ? 2.491 9.629 -1.803 1.00 58.22 241 GLY A O 1
ATOM 1914 N N . PHE A 1 242 ? 0.402 10.377 -1.489 1.00 61.00 242 PHE A N 1
ATOM 1915 C CA . PHE A 1 242 ? 0.796 11.451 -0.570 1.00 61.00 242 PHE A CA 1
ATOM 1916 C C . PHE A 1 242 ? 1.051 10.892 0.841 1.00 61.00 242 PHE A C 1
ATOM 1918 O O . PHE A 1 242 ? 0.344 11.196 1.801 1.00 61.00 242 PHE A O 1
ATOM 1925 N N . HIS A 1 243 ? 2.115 10.098 0.956 1.00 53.00 243 HIS A N 1
ATOM 1926 C CA . HIS A 1 243 ? 2.759 9.721 2.208 1.00 53.00 243 HIS A CA 1
ATOM 1927 C C . HIS A 1 243 ? 4.163 10.318 2.174 1.00 53.00 243 HIS A C 1
ATOM 1929 O O . HIS A 1 243 ? 5.005 9.932 1.368 1.00 53.00 243 HIS A O 1
ATOM 1935 N N . GLY A 1 244 ? 4.442 11.317 2.987 1.00 39.31 244 GLY A N 1
ATOM 1936 C CA . GLY A 1 244 ? 5.768 11.922 3.008 1.00 39.31 244 GLY A CA 1
ATOM 1937 C C . GLY A 1 244 ? 6.729 11.196 3.960 1.00 39.31 244 GLY A C 1
ATOM 1938 O O . GLY A 1 244 ? 6.323 10.393 4.794 1.00 39.31 244 GLY A O 1
ATOM 1939 N N . ALA A 1 245 ? 8.015 11.566 3.898 1.00 37.53 245 ALA A N 1
ATOM 1940 C CA . ALA A 1 245 ? 9.114 11.014 4.709 1.00 37.53 245 ALA A CA 1
ATOM 1941 C C . ALA A 1 245 ? 8.921 11.070 6.251 1.00 37.53 245 ALA A C 1
ATOM 1943 O O . ALA A 1 245 ? 9.430 10.208 6.959 1.00 37.53 245 ALA A O 1
ATOM 1944 N N . TYR A 1 246 ? 8.162 12.053 6.747 1.00 36.78 246 TYR A N 1
ATOM 1945 C CA . TYR A 1 246 ? 7.531 12.159 8.075 1.00 36.78 246 TYR A CA 1
ATOM 1946 C C . TYR A 1 246 ? 5.999 12.351 8.001 1.00 36.78 246 TYR A C 1
ATOM 1948 O O . TYR A 1 246 ? 5.394 12.870 8.938 1.00 36.78 246 TYR A O 1
ATOM 1956 N N . HIS A 1 247 ? 5.359 12.021 6.875 1.00 37.09 247 HIS A N 1
ATOM 1957 C CA . HIS A 1 247 ? 4.013 12.492 6.560 1.00 37.09 247 HIS A CA 1
ATOM 1958 C C . HIS A 1 247 ? 3.027 11.330 6.365 1.00 37.09 247 HIS A C 1
ATOM 1960 O O . HIS A 1 247 ? 2.863 10.806 5.270 1.00 37.09 247 HIS A O 1
ATOM 1966 N N . GLY A 1 248 ? 2.253 11.033 7.406 1.00 28.56 248 GLY A N 1
ATOM 1967 C CA . GLY A 1 248 ? 0.820 11.201 7.199 1.00 28.56 248 GLY A CA 1
ATOM 1968 C C . GLY A 1 248 ? 0.580 12.698 7.023 1.00 28.56 248 GLY A C 1
ATOM 1969 O O . GLY A 1 248 ? 1.307 13.518 7.593 1.00 28.56 248 GLY A O 1
ATOM 1970 N N . ILE A 1 249 ? -0.422 13.099 6.252 1.00 31.50 249 ILE A N 1
ATOM 1971 C CA . ILE A 1 249 ? -0.924 14.463 6.411 1.00 31.50 249 ILE A CA 1
ATOM 1972 C C . ILE A 1 249 ? -1.187 14.687 7.927 1.00 31.50 249 ILE A C 1
ATOM 1974 O O . ILE A 1 249 ? -1.390 13.725 8.673 1.00 31.50 249 ILE A O 1
ATOM 1978 N N . LEU A 1 250 ? -1.051 15.924 8.410 1.00 30.45 250 LEU A N 1
ATOM 1979 C CA . LEU A 1 250 ? -1.147 16.364 9.812 1.00 30.45 250 LEU A CA 1
ATOM 1980 C C . LEU A 1 250 ? -1.986 15.450 10.740 1.00 30.45 250 LEU A C 1
ATOM 1982 O O . LEU A 1 250 ? -3.202 15.611 10.839 1.00 30.45 250 LEU A O 1
ATOM 1986 N N . ARG A 1 251 ? -1.345 14.517 11.453 1.00 36.31 251 ARG A N 1
ATOM 1987 C CA . ARG A 1 251 ? -1.969 13.727 12.523 1.00 36.31 251 ARG A CA 1
ATOM 1988 C C . ARG A 1 251 ? -2.259 14.658 13.707 1.00 36.31 251 ARG A C 1
ATOM 1990 O O . ARG A 1 251 ? -1.434 14.806 14.600 1.00 36.31 251 ARG A O 1
ATOM 1997 N N . LEU A 1 252 ? -3.402 15.342 13.685 1.00 28.58 252 LEU A N 1
ATOM 1998 C CA . LEU A 1 252 ? -4.026 15.833 14.911 1.00 28.58 252 LEU A CA 1
ATOM 1999 C C . LEU A 1 252 ? -4.892 14.689 15.431 1.00 28.58 252 LEU A C 1
ATOM 2001 O O . LEU A 1 252 ? -6.037 14.529 15.010 1.00 28.58 252 LEU A O 1
ATOM 2005 N N . ASP A 1 253 ? -4.296 13.861 16.289 1.00 27.08 253 ASP A N 1
ATOM 2006 C CA . ASP A 1 253 ? -5.042 12.937 17.136 1.00 27.08 253 ASP A CA 1
ATOM 2007 C C . ASP A 1 253 ? -6.150 13.723 17.849 1.00 27.08 253 ASP A C 1
ATOM 2009 O O . ASP A 1 253 ? -5.890 14.628 18.639 1.00 27.08 253 ASP A O 1
ATOM 2013 N N . PHE A 1 254 ? -7.397 13.368 17.559 1.00 29.88 254 PHE A N 1
ATOM 2014 C CA . PHE A 1 254 ? -8.523 13.628 18.448 1.00 29.88 254 PHE A CA 1
ATOM 2015 C C . PHE A 1 254 ? -9.229 12.302 18.749 1.00 29.88 254 PHE A C 1
ATOM 2017 O O . PHE A 1 254 ? -10.445 12.174 18.608 1.00 29.88 254 PHE A O 1
ATOM 2024 N N . SER A 1 255 ? -8.475 11.302 19.205 1.00 24.05 255 SER A N 1
ATOM 2025 C CA . SER A 1 255 ? -8.971 10.525 20.340 1.00 24.05 255 SER A CA 1
ATOM 2026 C C . SER A 1 255 ? -8.741 11.377 21.594 1.00 24.05 255 SER A C 1
ATOM 2028 O O . SER A 1 255 ? -7.676 11.963 21.751 1.00 24.05 255 SER A O 1
ATOM 2030 N N . ARG A 1 256 ? -9.782 11.533 22.418 1.00 25.12 256 ARG A N 1
ATOM 2031 C CA . ARG A 1 256 ? -9.808 12.309 23.680 1.00 25.12 256 ARG A CA 1
ATOM 2032 C C . ARG A 1 256 ? -8.612 11.975 24.615 1.00 25.12 256 ARG A C 1
ATOM 2034 O O . ARG A 1 256 ? -8.052 10.903 24.419 1.00 25.12 256 ARG A O 1
ATOM 2041 N N . PRO A 1 257 ? -8.244 12.874 25.565 1.00 34.59 257 PRO A N 1
ATOM 2042 C CA . PRO A 1 257 ? -6.982 12.860 26.332 1.00 34.59 257 PRO A CA 1
ATOM 2043 C C . PRO A 1 257 ? -6.544 11.508 26.888 1.00 34.59 257 PRO A C 1
ATOM 2045 O O . PRO A 1 257 ? -7.431 10.723 27.291 1.00 34.59 257 PRO A O 1
#

Foldseek 3Di:
DDDDDDDPVVVVVVVVVVVVVPPPPPPPPPPDDDDDPPPPVVPDPPPPDDDDDVLVVLLVVLVRCPPDDPVVVVCCVVVPLQAAQFFKFFDDPDFDKDFQADLVRDGDWDADPPPRDTDTDIDTDGTHHAQDLLQDAQFWKKFFAADDPDPQEGEGQEIETRDDPPDDDDPRGPFIFGWSFGFLQWTWGAGPVRDIHIYGYDPNYYYHYGHSPNDGDDPDGDMDGPCCDRHSVHPSNRVSGPAHPPDDPDPPDPPPD

pLDDT: mean 72.85, std 22.95, range [24.05, 98.38]

Radius of gyration: 22.69 Å; chains: 1; bounding box: 82×52×61 Å

Secondary structure (DSSP, 8-state):
-------THHHHHHHHHHHHHSSTTTGGG--S----TTTTGGG-TT-------HHHHHHHHGGG-TTS-HHHHHHHHHH-STTTT-SEEE-SSS-EEEEPB-TTSPBPEEE-TTT--EEE-EEEESEE--SSGGG--TT-EEEEEEEEEETTEEEEEEEEESPPTTPPPPTT-SEEEEEEEEETTEEEEE-TTS-EEEEE--TT-EEEE-TTSSPPPPSSS-EEE-HHHHSTTSTTGGGTT--BTTBSS-----S--